Protein AF-A0A3M2CBM3-F1 (afdb_monomer)

pLDDT: mean 77.2, std 24.97, range [26.09, 98.56]

Structure (mmCIF, N/CA/C/O backbone):
data_AF-A0A3M2CBM3-F1
#
_entry.id   AF-A0A3M2CBM3-F1
#
loop_
_atom_site.group_PDB
_atom_site.id
_atom_site.type_symbol
_atom_site.label_atom_id
_atom_site.label_alt_id
_atom_site.label_comp_id
_atom_site.label_asym_id
_atom_site.label_entity_id
_atom_site.label_seq_id
_atom_site.pdbx_PDB_ins_code
_atom_site.Cartn_x
_atom_site.Cartn_y
_atom_site.Cartn_z
_atom_site.occupancy
_atom_site.B_iso_or_equiv
_atom_site.auth_seq_id
_atom_site.auth_comp_id
_atom_site.auth_asym_id
_atom_site.auth_atom_id
_atom_site.pdbx_PDB_model_num
ATOM 1 N N . MET A 1 1 ? 47.178 -67.274 9.208 1.00 46.62 1 MET A N 1
ATOM 2 C CA . MET A 1 1 ? 46.089 -67.123 10.199 1.00 46.62 1 MET A CA 1
ATOM 3 C C . MET A 1 1 ? 46.350 -65.871 11.024 1.00 46.62 1 MET A C 1
ATOM 5 O O . MET A 1 1 ? 47.119 -65.919 11.971 1.00 46.62 1 MET A O 1
ATOM 9 N N . THR A 1 2 ? 45.764 -64.740 10.646 1.00 41.94 2 THR A N 1
ATOM 10 C CA . THR A 1 2 ? 45.907 -63.462 11.361 1.00 41.94 2 THR A CA 1
ATOM 11 C C . THR A 1 2 ? 44.510 -62.896 11.589 1.00 41.94 2 THR A C 1
ATOM 13 O O . THR A 1 2 ? 43.823 -62.496 10.652 1.00 41.94 2 THR A O 1
ATOM 16 N N . ARG A 1 3 ? 44.047 -62.948 12.845 1.00 50.66 3 ARG A N 1
ATOM 17 C CA . ARG A 1 3 ? 42.754 -62.396 13.271 1.00 50.66 3 ARG A CA 1
ATOM 18 C C . ARG A 1 3 ? 42.865 -60.869 13.309 1.00 50.66 3 ARG A C 1
ATOM 20 O O . ARG A 1 3 ? 43.656 -60.339 14.082 1.00 50.66 3 ARG A O 1
ATOM 27 N N . ARG A 1 4 ? 42.084 -60.172 12.477 1.00 49.38 4 ARG A N 1
ATOM 28 C CA . ARG A 1 4 ? 41.885 -58.717 12.565 1.00 49.38 4 ARG A CA 1
ATOM 29 C C . ARG A 1 4 ? 40.870 -58.417 13.666 1.00 49.38 4 ARG A C 1
ATOM 31 O O . ARG A 1 4 ? 39.726 -58.853 13.583 1.00 49.38 4 ARG A O 1
ATOM 38 N N . THR A 1 5 ? 41.295 -57.677 14.680 1.00 52.25 5 THR A N 1
ATOM 39 C CA . THR A 1 5 ? 40.425 -57.040 15.671 1.00 52.25 5 THR A CA 1
ATOM 40 C C . THR A 1 5 ? 39.776 -55.783 15.069 1.00 52.25 5 THR A C 1
ATOM 42 O O . THR A 1 5 ? 40.448 -55.043 14.346 1.00 52.25 5 THR A O 1
ATOM 45 N N . PRO A 1 6 ? 38.477 -55.523 15.315 1.00 48.66 6 PRO A N 1
ATOM 46 C CA . PRO A 1 6 ? 37.811 -54.317 14.831 1.00 48.66 6 PRO A CA 1
ATOM 47 C C . PRO A 1 6 ? 38.199 -53.082 15.661 1.00 48.66 6 PRO A C 1
ATOM 49 O O . PRO A 1 6 ? 38.276 -53.127 16.887 1.00 48.66 6 PRO A O 1
ATOM 52 N N . SER A 1 7 ? 38.443 -51.969 14.965 1.00 52.09 7 SER A N 1
ATOM 53 C CA . SER A 1 7 ? 38.855 -50.681 15.534 1.00 52.09 7 SER A CA 1
ATOM 54 C C . SER A 1 7 ? 37.734 -49.992 16.338 1.00 52.09 7 SER A C 1
ATOM 56 O O . SER A 1 7 ? 36.608 -49.896 15.848 1.00 52.09 7 SER A O 1
ATOM 58 N N . PRO A 1 8 ? 38.037 -49.377 17.499 1.00 49.59 8 PRO A N 1
ATOM 59 C CA . PRO A 1 8 ? 37.052 -48.756 18.399 1.00 49.59 8 PRO A CA 1
ATOM 60 C C . PRO A 1 8 ? 36.470 -47.409 17.914 1.00 49.59 8 PRO A C 1
ATOM 62 O O . PRO A 1 8 ? 35.727 -46.756 18.641 1.00 49.59 8 PRO A O 1
ATOM 65 N N . ARG A 1 9 ? 36.772 -46.964 16.686 1.00 46.62 9 ARG A N 1
ATOM 66 C CA . ARG A 1 9 ? 36.352 -45.642 16.169 1.00 46.62 9 ARG A CA 1
ATOM 67 C C . ARG A 1 9 ? 34.958 -45.599 15.533 1.00 46.62 9 ARG A C 1
ATOM 69 O O . ARG A 1 9 ? 34.479 -44.514 15.231 1.00 46.62 9 ARG A O 1
ATOM 76 N N . LEU A 1 10 ? 34.284 -46.739 15.377 1.00 46.97 10 LEU A N 1
ATOM 77 C CA . LEU A 1 10 ? 32.917 -46.803 14.833 1.00 46.97 10 LEU A CA 1
ATOM 78 C C . LEU A 1 10 ? 31.811 -46.758 15.902 1.00 46.97 10 LEU A C 1
ATOM 80 O O . LEU A 1 10 ? 30.651 -46.564 15.557 1.00 46.97 10 LEU A O 1
ATOM 84 N N . ALA A 1 11 ? 32.147 -46.865 17.191 1.00 45.28 11 ALA A N 1
ATOM 85 C CA . ALA A 1 11 ? 31.151 -46.841 18.267 1.00 45.28 11 ALA A CA 1
ATOM 86 C C . ALA A 1 11 ? 30.747 -45.420 18.717 1.00 45.28 11 ALA A C 1
ATOM 88 O O . ALA A 1 11 ? 29.691 -45.255 19.320 1.00 45.28 11 ALA A O 1
ATOM 89 N N . LEU A 1 12 ? 31.537 -44.381 18.404 1.00 41.53 12 LEU A N 1
ATOM 90 C CA . LEU A 1 12 ? 31.256 -43.007 18.855 1.00 41.53 12 LEU A CA 1
ATOM 91 C C . LEU A 1 12 ? 30.396 -42.187 17.869 1.00 41.53 12 LEU A C 1
ATOM 93 O O . LEU A 1 12 ? 29.762 -41.218 18.271 1.00 41.53 12 LEU A O 1
ATOM 97 N N . VAL A 1 13 ? 30.314 -42.584 16.592 1.00 45.31 13 VAL A N 1
ATOM 98 C CA . VAL A 1 13 ? 29.493 -41.884 15.577 1.00 45.31 13 VAL A CA 1
ATOM 99 C C . VAL A 1 13 ? 28.012 -42.286 15.662 1.00 45.31 13 VAL A C 1
ATOM 101 O O . VAL A 1 13 ? 27.135 -41.491 15.338 1.00 45.31 13 VAL A O 1
ATOM 104 N N . ALA A 1 14 ? 27.705 -43.473 16.194 1.00 43.50 14 ALA A N 1
ATOM 105 C CA . ALA A 1 14 ? 26.324 -43.921 16.386 1.00 43.50 14 ALA A CA 1
ATOM 106 C C . ALA A 1 14 ? 25.620 -43.261 17.592 1.00 43.50 14 ALA A C 1
ATOM 108 O O . ALA A 1 14 ? 24.394 -43.198 17.614 1.00 43.50 14 ALA A O 1
ATOM 109 N N . LEU A 1 15 ? 26.364 -42.721 18.570 1.00 40.31 15 LEU A N 1
ATOM 110 C CA . LEU A 1 15 ? 25.772 -42.090 19.761 1.00 40.31 15 LEU A CA 1
ATOM 111 C C . LEU A 1 15 ? 25.417 -40.603 19.549 1.00 40.31 15 LEU A C 1
ATOM 113 O O . LEU A 1 15 ? 24.503 -40.095 20.189 1.00 40.31 15 LEU A O 1
ATOM 117 N N . VAL A 1 16 ? 26.069 -39.913 18.605 1.00 46.38 16 VAL A N 1
ATOM 118 C CA . VAL A 1 16 ? 25.726 -38.520 18.239 1.00 46.38 16 VAL A CA 1
ATOM 119 C C . VAL A 1 16 ? 24.536 -38.465 17.265 1.00 46.38 16 VAL A C 1
ATOM 121 O O . VAL A 1 16 ? 23.753 -37.521 17.305 1.00 46.38 16 VAL A O 1
ATOM 124 N N . ALA A 1 17 ? 24.311 -39.514 16.465 1.00 44.94 17 ALA A N 1
ATOM 125 C CA . ALA A 1 17 ? 23.133 -39.623 15.596 1.00 44.94 17 ALA A CA 1
ATOM 126 C C . ALA A 1 17 ? 21.825 -39.943 16.357 1.00 44.94 17 ALA A C 1
ATOM 128 O O . ALA A 1 17 ? 20.740 -39.658 15.858 1.00 44.94 17 ALA A O 1
ATOM 129 N N . ALA A 1 18 ? 21.907 -40.486 17.577 1.00 43.12 18 ALA A N 1
ATOM 130 C CA . ALA A 1 18 ? 20.734 -40.806 18.396 1.00 43.12 18 ALA A CA 1
ATOM 131 C C . ALA A 1 18 ? 20.205 -39.614 19.224 1.00 43.12 18 ALA A C 1
ATOM 133 O O . ALA A 1 18 ? 19.055 -39.632 19.652 1.00 43.12 18 ALA A O 1
ATOM 134 N N . LEU A 1 19 ? 21.005 -38.556 19.411 1.00 45.91 19 LEU A N 1
ATOM 135 C CA . LEU A 1 19 ? 20.597 -37.331 20.120 1.00 45.91 19 LEU A CA 1
ATOM 136 C C . LEU A 1 19 ? 20.094 -36.215 19.187 1.00 45.91 19 LEU A C 1
ATOM 138 O O . LEU A 1 19 ? 19.503 -35.253 19.664 1.00 45.91 19 LEU A O 1
ATOM 142 N N . ALA A 1 20 ? 20.255 -36.358 17.868 1.00 47.62 20 ALA A N 1
ATOM 143 C CA . ALA A 1 20 ? 19.730 -35.410 16.879 1.00 47.62 20 ALA A CA 1
ATOM 144 C C . ALA A 1 20 ? 18.265 -35.676 16.468 1.00 47.62 20 ALA A C 1
ATOM 146 O O . ALA A 1 20 ? 17.654 -34.832 15.823 1.00 47.62 20 ALA A O 1
ATOM 147 N N . ASN A 1 21 ? 17.683 -36.819 16.859 1.00 46.25 21 ASN A N 1
ATOM 148 C CA . ASN A 1 21 ? 16.309 -37.211 16.504 1.00 46.25 21 ASN A CA 1
ATOM 149 C C . ASN A 1 21 ? 15.302 -37.130 17.668 1.00 46.25 21 ASN A C 1
ATOM 151 O O . ASN A 1 21 ? 14.163 -37.565 17.525 1.00 46.25 21 ASN A O 1
ATOM 155 N N . LEU A 1 22 ? 15.692 -36.539 18.803 1.00 47.16 22 LEU A N 1
ATOM 156 C CA . LEU A 1 22 ? 14.780 -36.161 19.892 1.00 47.16 22 LEU A CA 1
ATOM 157 C C . LEU A 1 22 ? 14.502 -34.649 19.924 1.00 47.16 22 LEU A C 1
ATOM 159 O O . LEU A 1 22 ? 14.191 -34.086 20.973 1.00 47.16 22 LEU A O 1
ATOM 163 N N . SER A 1 23 ? 14.509 -33.983 18.766 1.00 53.41 23 SER A N 1
ATOM 164 C CA . SER A 1 23 ? 13.639 -32.818 18.585 1.00 53.41 23 SER A CA 1
ATOM 165 C C . SER A 1 23 ? 12.2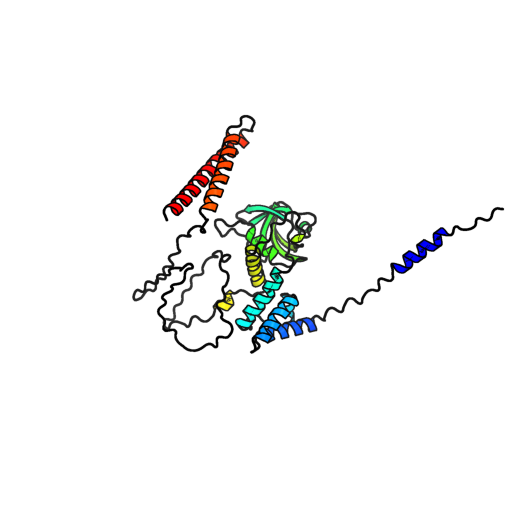03 -33.328 18.553 1.00 53.41 23 SER A C 1
ATOM 167 O O . SER A 1 23 ? 11.601 -33.509 17.496 1.00 53.41 23 SER A O 1
ATOM 169 N N . ALA A 1 24 ? 11.691 -33.628 19.749 1.00 51.38 24 ALA A N 1
ATOM 170 C CA . ALA A 1 24 ? 10.283 -33.805 20.009 1.00 51.38 24 ALA A CA 1
ATOM 171 C C . ALA A 1 24 ? 9.551 -32.709 19.239 1.00 51.38 24 ALA A C 1
ATOM 173 O O . ALA A 1 24 ? 9.826 -31.523 19.434 1.00 51.38 24 ALA A O 1
ATOM 174 N N . SER A 1 25 ? 8.673 -33.123 18.326 1.00 50.75 25 SER A N 1
ATOM 175 C CA . SER A 1 25 ? 7.642 -32.251 17.789 1.00 50.75 25 SER A CA 1
ATOM 176 C C . SER A 1 25 ? 6.938 -31.656 18.998 1.00 50.75 25 SER A C 1
ATOM 178 O O . SER A 1 25 ? 6.122 -32.325 19.633 1.00 50.75 25 SER A O 1
ATOM 180 N N . ALA A 1 26 ? 7.318 -30.432 19.375 1.00 52.09 26 ALA A N 1
ATOM 181 C CA . ALA A 1 26 ? 6.505 -29.632 20.261 1.00 52.09 26 ALA A CA 1
ATOM 182 C C . ALA A 1 26 ? 5.111 -29.676 19.627 1.00 52.09 26 ALA A C 1
ATOM 184 O O . ALA A 1 26 ? 5.025 -29.433 18.416 1.00 52.09 26 ALA A O 1
ATOM 185 N N . PRO A 1 27 ? 4.065 -30.097 20.363 1.00 56.72 27 PRO A N 1
ATOM 186 C CA . PRO A 1 27 ? 2.723 -30.149 19.806 1.00 56.72 27 PRO A CA 1
ATOM 187 C C . PRO A 1 27 ? 2.495 -28.776 19.202 1.00 56.72 27 PRO A C 1
ATOM 189 O O . PRO A 1 27 ? 2.627 -27.790 19.926 1.00 56.72 27 PRO A O 1
ATOM 192 N N . ALA A 1 28 ? 2.320 -28.721 17.875 1.00 58.66 28 ALA A N 1
ATOM 193 C CA . ALA A 1 28 ? 2.120 -27.481 17.145 1.00 58.66 28 ALA A CA 1
ATOM 194 C C . ALA A 1 28 ? 1.079 -26.706 17.940 1.00 58.66 28 ALA A C 1
ATOM 196 O O . ALA A 1 28 ? -0.052 -27.183 18.053 1.00 58.66 28 ALA A O 1
ATOM 197 N N . GLY A 1 29 ? 1.528 -25.651 18.636 1.00 56.72 29 GLY A N 1
ATOM 198 C CA . GLY A 1 29 ? 0.751 -25.027 19.700 1.00 56.72 29 GLY A CA 1
ATOM 199 C C . GLY A 1 29 ? -0.610 -24.739 19.115 1.00 56.72 29 GLY A C 1
ATOM 200 O O . GLY A 1 29 ? -0.657 -24.053 18.095 1.00 56.72 29 GLY A O 1
ATOM 201 N N . ALA A 1 30 ? -1.646 -25.390 19.656 1.00 67.69 30 ALA A N 1
ATOM 202 C CA . ALA A 1 30 ? -2.964 -25.421 19.047 1.00 67.69 30 ALA A CA 1
ATOM 203 C C . ALA A 1 30 ? -3.335 -23.981 18.714 1.00 67.69 30 ALA A C 1
ATOM 205 O O . ALA A 1 30 ? -3.546 -23.175 19.625 1.00 67.69 30 ALA A O 1
ATOM 206 N N . GLN A 1 31 ? -3.292 -23.633 17.422 1.00 68.25 31 GLN A N 1
ATOM 207 C CA . GLN A 1 31 ? -3.704 -22.306 17.011 1.00 68.25 31 GLN A CA 1
ATOM 208 C C . GLN A 1 31 ? -5.126 -22.158 17.540 1.00 68.25 31 GLN A C 1
ATOM 210 O O . GLN A 1 31 ? -5.907 -23.105 17.387 1.00 68.25 31 GLN A O 1
ATOM 215 N N . PRO A 1 32 ? -5.434 -21.054 18.245 1.00 77.00 32 PRO A N 1
ATOM 216 C CA . PRO A 1 32 ? -6.771 -20.856 18.770 1.00 77.00 32 PRO A CA 1
ATOM 217 C C . PRO A 1 32 ? -7.747 -21.104 17.627 1.00 77.00 32 PRO A C 1
ATOM 219 O O . PRO A 1 32 ? -7.565 -20.552 16.539 1.00 77.00 32 PRO A O 1
ATOM 222 N N . ASP A 1 33 ? -8.711 -21.993 17.867 1.00 90.62 33 ASP A N 1
ATOM 223 C CA . ASP A 1 33 ? -9.711 -22.363 16.872 1.00 90.62 33 ASP A CA 1
ATOM 224 C C . ASP A 1 33 ? -10.282 -21.085 16.242 1.00 90.62 33 ASP A C 1
ATOM 226 O O . ASP A 1 33 ? -10.520 -20.090 16.939 1.00 90.62 33 ASP A O 1
ATOM 230 N N . ALA A 1 34 ? -10.467 -21.086 14.923 1.00 91.62 34 ALA A N 1
ATOM 231 C CA . ALA A 1 34 ? -10.903 -19.913 14.173 1.00 91.62 34 ALA A CA 1
ATOM 232 C C . ALA A 1 34 ? -12.198 -19.324 14.760 1.00 91.62 34 ALA A C 1
ATOM 234 O O . ALA A 1 34 ? -12.347 -18.103 14.824 1.00 91.62 34 ALA A O 1
ATOM 235 N N . ALA A 1 35 ? -13.087 -20.177 15.282 1.00 93.31 35 ALA A N 1
ATOM 236 C CA . ALA A 1 35 ? -14.295 -19.759 15.988 1.00 93.31 35 ALA A CA 1
ATOM 237 C C . ALA A 1 35 ? -13.999 -19.016 17.305 1.00 93.31 35 ALA A C 1
ATOM 239 O O . ALA A 1 35 ? -14.634 -18.000 17.598 1.00 93.31 35 ALA A O 1
ATOM 240 N N . SER A 1 36 ? -13.007 -19.464 18.082 1.00 94.81 36 SER A N 1
ATOM 241 C CA . SER A 1 36 ? -12.579 -18.775 19.305 1.00 94.81 36 SER A CA 1
ATOM 242 C C . SER A 1 36 ? -11.958 -17.418 18.981 1.00 94.81 36 SER A C 1
ATOM 244 O O . SER A 1 36 ? -12.248 -16.438 19.666 1.00 94.81 36 SER A O 1
ATOM 246 N N . ARG A 1 37 ? -11.133 -17.341 17.929 1.00 95.44 37 ARG A N 1
ATOM 247 C CA . ARG A 1 37 ? -10.533 -16.078 17.477 1.00 95.44 37 ARG A CA 1
ATOM 248 C C . ARG A 1 37 ? -11.597 -15.095 16.987 1.00 95.44 37 ARG A C 1
ATOM 250 O O . ARG A 1 37 ? -11.586 -13.945 17.411 1.00 95.44 37 ARG A O 1
ATOM 257 N N . ALA A 1 38 ? -12.541 -15.543 16.161 1.00 96.38 38 ALA A N 1
ATOM 258 C CA . ALA A 1 38 ? -13.656 -14.720 15.692 1.00 96.38 38 ALA A CA 1
ATOM 259 C C . ALA A 1 38 ? -14.514 -14.190 16.856 1.00 96.38 38 ALA A C 1
ATOM 261 O O . ALA A 1 38 ? -14.843 -13.003 16.896 1.00 96.38 38 ALA A O 1
ATOM 262 N N . SER A 1 39 ? -14.819 -15.046 17.839 1.00 97.19 39 SER A N 1
ATOM 263 C CA . SER A 1 39 ? -15.571 -14.658 19.044 1.00 97.19 39 SER A CA 1
ATOM 264 C C . SER A 1 39 ? -14.842 -13.584 19.854 1.00 97.19 39 SER A C 1
ATOM 266 O O . SER A 1 39 ? -15.452 -12.619 20.314 1.00 97.19 39 SER A O 1
ATOM 268 N N . GLU A 1 40 ? -13.525 -13.723 19.992 1.00 97.62 40 GLU A N 1
ATOM 269 C CA . GLU A 1 40 ? -12.688 -12.763 20.703 1.00 97.62 40 GLU A CA 1
ATOM 270 C C . GLU A 1 40 ? -12.595 -11.417 19.966 1.00 97.62 40 GLU A C 1
ATOM 272 O O . GLU A 1 40 ? -12.768 -10.364 20.581 1.00 97.62 40 GLU A O 1
ATOM 277 N N . VAL A 1 41 ? -12.405 -11.433 18.641 1.00 97.56 41 VAL A N 1
ATOM 278 C CA . VAL A 1 41 ? -12.422 -10.217 17.810 1.00 97.56 41 VAL A CA 1
ATOM 279 C C . VAL A 1 41 ? -13.757 -9.494 17.952 1.00 97.56 41 VAL A C 1
ATOM 281 O O . VAL A 1 41 ? -13.774 -8.281 18.175 1.00 97.56 41 VAL A O 1
ATOM 284 N N . ARG A 1 42 ? -14.880 -10.224 17.893 1.00 97.88 42 ARG A N 1
ATOM 285 C CA . ARG A 1 42 ? -16.210 -9.636 18.077 1.00 97.88 42 ARG A CA 1
ATOM 286 C C . ARG A 1 42 ? -16.339 -8.964 19.443 1.00 97.88 42 ARG A C 1
ATOM 288 O O . ARG A 1 42 ? -16.720 -7.797 19.512 1.00 97.88 42 ARG A O 1
ATOM 295 N N . ARG A 1 43 ? -15.947 -9.666 20.509 1.00 98.12 43 ARG A N 1
ATOM 296 C CA . ARG A 1 43 ? -15.962 -9.146 21.883 1.00 98.12 43 ARG A CA 1
ATOM 297 C C . ARG A 1 43 ? -15.153 -7.853 22.013 1.00 98.12 43 ARG A C 1
ATOM 299 O O . ARG A 1 43 ? -15.621 -6.907 22.644 1.00 98.12 43 ARG A O 1
ATOM 306 N N . LEU A 1 44 ? -13.954 -7.797 21.432 1.00 98.38 44 LEU A N 1
ATOM 307 C CA . LEU A 1 44 ? -13.101 -6.607 21.474 1.00 98.38 44 LEU A CA 1
ATOM 308 C C . LEU A 1 44 ? -13.704 -5.432 20.691 1.00 98.38 44 LEU A C 1
ATOM 310 O O . LEU A 1 44 ? -13.681 -4.305 21.183 1.00 98.38 44 LEU A O 1
ATOM 314 N N . VAL A 1 45 ? -14.292 -5.679 19.516 1.00 97.50 45 VAL A N 1
ATOM 315 C CA . VAL A 1 45 ? -14.985 -4.642 18.731 1.00 97.50 45 VAL A CA 1
ATOM 316 C C . VAL A 1 45 ? -16.203 -4.088 19.479 1.00 97.50 45 VAL A C 1
ATOM 318 O O . VAL A 1 45 ? -16.402 -2.871 19.512 1.00 97.50 45 VAL A O 1
ATOM 321 N N . ASP A 1 46 ? -16.980 -4.943 20.143 1.00 97.75 46 ASP A N 1
ATOM 322 C CA . ASP A 1 46 ? -18.099 -4.501 20.982 1.00 97.75 46 ASP A CA 1
ATOM 323 C C . ASP A 1 46 ? -17.589 -3.648 22.167 1.00 97.75 46 ASP A C 1
ATOM 325 O O . ASP A 1 46 ? -18.147 -2.590 22.467 1.00 97.75 46 ASP A O 1
ATOM 329 N N . GLN A 1 47 ? -16.455 -4.021 22.778 1.00 98.25 47 GLN A N 1
ATOM 330 C CA . GLN A 1 47 ? -15.813 -3.254 23.858 1.00 98.25 47 GLN A CA 1
ATOM 331 C C . GLN A 1 47 ? -15.260 -1.889 23.432 1.00 98.25 47 GLN A C 1
ATOM 333 O O . GLN A 1 47 ? -15.111 -1.011 24.286 1.00 98.25 47 GLN A O 1
ATOM 338 N N . LEU A 1 48 ? -15.027 -1.648 22.137 1.00 97.75 48 LEU A N 1
ATOM 339 C CA . LEU A 1 48 ? -14.717 -0.302 21.643 1.00 97.75 48 LEU A CA 1
ATOM 340 C C . LEU A 1 48 ? -15.869 0.689 21.881 1.00 97.75 48 LEU A C 1
ATOM 342 O O . LEU A 1 48 ? -15.640 1.893 21.826 1.00 97.75 48 LEU A O 1
ATOM 346 N N . GLY A 1 49 ? -17.092 0.206 22.127 1.00 96.12 49 GLY A N 1
ATOM 347 C CA . GLY A 1 49 ? -18.270 1.011 22.463 1.00 96.12 49 GLY A CA 1
ATOM 348 C C . GLY A 1 49 ? -18.594 1.058 23.959 1.00 96.12 49 GLY A C 1
ATOM 349 O O . GLY A 1 49 ? -19.652 1.561 24.320 1.00 96.12 49 GLY A O 1
ATOM 350 N N . ALA A 1 50 ? -17.731 0.523 24.831 1.00 97.69 50 ALA A N 1
ATOM 351 C CA . ALA A 1 50 ? -17.971 0.495 26.274 1.00 97.69 50 ALA A CA 1
ATOM 352 C C . ALA A 1 50 ? -18.045 1.907 26.880 1.00 97.69 50 ALA A C 1
ATOM 354 O O . ALA A 1 50 ? -17.347 2.813 26.429 1.00 97.69 50 ALA A O 1
ATOM 355 N N . ASP A 1 51 ? -18.809 2.088 27.961 1.00 96.81 51 ASP A N 1
ATOM 356 C CA . ASP A 1 51 ? -19.002 3.403 28.598 1.00 96.81 51 ASP A CA 1
ATOM 357 C C . ASP A 1 51 ? -17.708 3.992 29.182 1.00 96.81 51 ASP A C 1
ATOM 359 O O . ASP A 1 51 ? -17.483 5.207 29.152 1.00 96.81 51 ASP A O 1
ATOM 363 N N . THR A 1 52 ? -16.810 3.140 29.685 1.00 97.50 52 THR A N 1
ATOM 364 C CA . THR A 1 52 ? -15.569 3.587 30.323 1.00 97.50 52 THR A CA 1
ATOM 365 C C . THR A 1 52 ? -14.441 3.748 29.305 1.00 97.50 52 THR A C 1
ATOM 367 O O . THR A 1 52 ? -14.188 2.884 28.465 1.00 97.50 52 THR A O 1
ATOM 370 N N . PHE A 1 53 ? -13.708 4.858 29.409 1.00 95.50 53 PHE A N 1
ATOM 371 C CA . PHE A 1 53 ? -12.556 5.132 28.545 1.00 95.50 53 PHE A CA 1
ATOM 372 C C . PHE A 1 53 ? -11.490 4.028 28.635 1.00 95.50 53 PHE A C 1
ATOM 374 O O . PHE A 1 53 ? -10.980 3.575 27.615 1.00 95.50 53 PHE A O 1
ATOM 381 N N . SER A 1 54 ? -11.206 3.537 29.848 1.00 97.00 54 SER A N 1
ATOM 382 C CA . SER A 1 54 ? -10.196 2.496 30.071 1.00 97.00 54 SER A CA 1
ATOM 383 C C . SER A 1 54 ? -10.515 1.185 29.345 1.00 97.00 54 SER A C 1
ATOM 385 O O . SER A 1 54 ? -9.596 0.583 28.793 1.00 97.00 54 SER A O 1
ATOM 387 N N . SER A 1 55 ? -11.785 0.762 29.288 1.00 97.81 55 SER A N 1
ATOM 388 C CA . SER A 1 55 ? -12.177 -0.438 28.536 1.00 97.81 55 SER A CA 1
ATOM 389 C C . SER A 1 55 ? -11.996 -0.253 27.029 1.00 97.81 55 SER A C 1
ATOM 391 O O . SER A 1 55 ? -11.495 -1.160 26.368 1.00 97.81 55 SER A O 1
ATOM 393 N N . ARG A 1 56 ? -12.326 0.929 26.490 1.00 97.75 56 ARG A N 1
ATOM 394 C CA . ARG A 1 56 ? -12.144 1.229 25.060 1.00 97.75 56 ARG A CA 1
ATOM 395 C C . ARG A 1 56 ? -10.669 1.261 24.660 1.00 97.75 56 ARG A C 1
ATOM 397 O O . ARG A 1 56 ? -10.306 0.706 23.624 1.00 97.75 56 ARG A O 1
ATOM 404 N N . GLU A 1 57 ? -9.812 1.864 25.485 1.00 97.62 57 GLU A N 1
ATOM 405 C CA . GLU A 1 57 ? -8.355 1.874 25.278 1.00 97.62 57 GLU A CA 1
ATOM 406 C C . GLU A 1 57 ? -7.758 0.464 25.334 1.00 97.62 57 GLU A C 1
ATOM 408 O O . GLU A 1 57 ? -6.986 0.084 24.453 1.00 97.62 57 GLU A O 1
ATOM 413 N N . ALA A 1 58 ? -8.146 -0.334 26.334 1.00 97.75 58 ALA A N 1
ATOM 414 C CA . ALA A 1 58 ? -7.683 -1.712 26.466 1.00 97.75 58 ALA A CA 1
ATOM 415 C C . ALA A 1 58 ? -8.086 -2.560 25.251 1.00 97.75 58 ALA A C 1
ATOM 417 O O . ALA A 1 58 ? -7.257 -3.289 24.712 1.00 97.75 58 ALA A O 1
ATOM 418 N N . ALA A 1 59 ? -9.327 -2.416 24.777 1.00 98.00 59 ALA A N 1
ATOM 419 C CA . ALA A 1 59 ? -9.807 -3.116 23.592 1.00 98.00 59 ALA A CA 1
ATOM 420 C C . ALA A 1 59 ? -9.086 -2.664 22.310 1.00 98.00 59 ALA A C 1
ATOM 422 O O . ALA A 1 59 ? -8.722 -3.500 21.488 1.00 98.00 59 ALA A O 1
ATOM 423 N N . THR A 1 60 ? -8.814 -1.360 22.168 1.00 97.62 60 THR A N 1
ATOM 424 C CA . THR A 1 60 ? -8.051 -0.806 21.032 1.00 97.62 60 THR A CA 1
ATOM 425 C C . THR A 1 60 ? -6.650 -1.426 20.968 1.00 97.62 60 THR A C 1
ATOM 427 O O . THR A 1 60 ? -6.240 -1.923 19.922 1.00 97.62 60 THR A O 1
ATOM 430 N N . ARG A 1 61 ? -5.944 -1.474 22.105 1.00 97.12 61 ARG A N 1
ATOM 431 C CA . ARG A 1 61 ? -4.608 -2.077 22.203 1.00 97.12 61 ARG A CA 1
ATOM 432 C C . ARG A 1 61 ? -4.624 -3.585 21.962 1.00 97.12 61 ARG A C 1
ATOM 434 O O . ARG A 1 61 ? -3.809 -4.087 21.198 1.00 97.12 61 ARG A O 1
ATOM 441 N N . ALA A 1 62 ? -5.576 -4.297 22.564 1.00 97.31 62 ALA A N 1
ATOM 442 C CA . ALA A 1 62 ? -5.712 -5.740 22.382 1.00 97.31 62 ALA A CA 1
ATOM 443 C C . ALA A 1 62 ? -5.980 -6.104 20.913 1.00 97.31 62 ALA A C 1
ATOM 445 O O . ALA A 1 62 ? -5.396 -7.057 20.399 1.00 97.31 62 ALA A O 1
ATOM 446 N N . LEU A 1 63 ? -6.805 -5.316 20.209 1.00 97.00 63 LEU A N 1
ATOM 447 C CA . LEU A 1 63 ? -6.980 -5.464 18.766 1.00 97.00 63 LEU A CA 1
ATOM 448 C C . LEU A 1 63 ? -5.649 -5.257 18.044 1.00 97.00 63 LEU A C 1
ATOM 450 O O . LEU A 1 63 ? -5.278 -6.121 17.256 1.00 97.00 63 LEU A O 1
ATOM 454 N N . ALA A 1 64 ? -4.914 -4.175 18.323 1.00 95.56 64 ALA A N 1
ATOM 455 C CA . ALA A 1 64 ? -3.615 -3.896 17.702 1.00 95.56 64 ALA A CA 1
ATOM 456 C C . ALA A 1 64 ? -2.614 -5.060 17.881 1.00 95.56 64 ALA A C 1
ATOM 458 O O . ALA A 1 64 ? -1.988 -5.498 16.917 1.00 95.56 64 ALA A O 1
ATOM 459 N N . GLU A 1 65 ? -2.535 -5.645 19.075 1.00 95.62 65 GLU A N 1
ATOM 460 C CA . GLU A 1 65 ? -1.648 -6.778 19.378 1.00 95.62 65 GLU A CA 1
ATOM 461 C C . GLU A 1 65 ? -2.076 -8.090 18.687 1.00 95.62 65 GLU A C 1
ATOM 463 O O . GLU A 1 65 ? -1.228 -8.882 18.270 1.00 95.62 65 GLU A O 1
ATOM 468 N N . MET A 1 66 ? -3.382 -8.317 18.503 1.00 95.62 66 MET A N 1
ATOM 469 C CA . MET A 1 66 ? -3.942 -9.558 17.940 1.00 95.62 66 MET A CA 1
ATOM 470 C C . MET A 1 66 ? -3.702 -9.742 16.430 1.00 95.62 66 MET A C 1
ATOM 472 O O . MET A 1 66 ? -3.901 -10.851 15.911 1.00 95.62 66 MET A O 1
ATOM 476 N N . ARG A 1 67 ? -3.270 -8.683 15.726 1.00 92.25 67 ARG A N 1
ATOM 477 C CA . ARG A 1 67 ? -3.085 -8.647 14.260 1.00 92.25 67 ARG A CA 1
ATOM 478 C C . ARG A 1 67 ? -4.346 -9.076 13.507 1.00 92.25 67 ARG A C 1
ATOM 480 O O . ARG A 1 67 ? -4.358 -10.090 12.815 1.00 92.25 67 ARG A O 1
ATOM 487 N N . VAL A 1 68 ? -5.426 -8.338 13.726 1.00 93.12 68 VAL A N 1
ATOM 488 C CA . VAL A 1 68 ? -6.745 -8.600 13.136 1.00 93.12 68 VAL A CA 1
ATOM 489 C C . VAL A 1 68 ? -6.758 -8.209 11.655 1.00 93.12 68 VAL A C 1
ATOM 491 O O . VAL A 1 68 ? -6.609 -7.040 11.310 1.00 93.12 68 VAL A O 1
ATOM 494 N N . GLY A 1 69 ? -6.968 -9.185 10.771 1.00 89.94 69 GLY A N 1
ATOM 495 C CA . GLY A 1 69 ? -7.114 -8.961 9.332 1.00 89.94 69 GLY A CA 1
ATOM 496 C C . GLY A 1 69 ? -8.570 -8.765 8.874 1.00 89.94 69 GLY A C 1
ATOM 497 O O . GLY A 1 69 ? -9.510 -8.973 9.644 1.00 89.94 69 GLY A O 1
ATOM 498 N N . PRO A 1 70 ? -8.798 -8.443 7.586 1.00 88.00 70 PRO A N 1
ATOM 499 C CA . PRO A 1 70 ? -10.147 -8.356 7.014 1.00 88.00 70 PRO A CA 1
ATOM 500 C C . PRO A 1 70 ? -10.948 -9.660 7.158 1.00 88.00 70 PRO A C 1
ATOM 502 O O . PRO A 1 70 ? -12.143 -9.631 7.447 1.00 88.00 70 PRO A O 1
ATOM 505 N N . ALA A 1 71 ? -10.280 -10.809 6.999 1.00 89.69 71 ALA A N 1
ATOM 506 C CA . ALA A 1 71 ? -10.894 -12.123 7.167 1.00 89.69 71 ALA A CA 1
ATOM 507 C C . ALA A 1 71 ? -11.359 -12.365 8.612 1.00 89.69 71 ALA A C 1
ATOM 509 O O . ALA A 1 71 ? -12.439 -12.914 8.811 1.00 89.69 71 ALA A O 1
ATOM 510 N N . ASP A 1 72 ? -10.597 -11.897 9.607 1.00 93.88 72 ASP A N 1
ATOM 511 C CA . ASP A 1 72 ? -10.968 -12.004 11.022 1.00 93.88 72 ASP A CA 1
ATOM 512 C C . ASP A 1 72 ? -12.220 -11.167 11.332 1.00 93.88 72 ASP A C 1
ATOM 514 O O . ASP A 1 72 ? -13.136 -11.651 11.993 1.00 93.88 72 ASP A O 1
ATOM 518 N N . LEU A 1 73 ? -12.294 -9.931 10.819 1.00 94.19 73 LEU A N 1
ATOM 519 C CA . LEU A 1 73 ? -13.469 -9.062 10.981 1.00 94.19 73 LEU A CA 1
ATOM 520 C C . LEU A 1 73 ? -14.716 -9.669 10.326 1.00 94.19 73 LEU A C 1
ATOM 522 O O . LEU A 1 73 ? -15.793 -9.669 10.924 1.00 94.19 73 LEU A O 1
ATOM 526 N N . SER A 1 74 ? -14.559 -10.223 9.120 1.00 91.31 74 SER A N 1
ATOM 527 C CA . SER A 1 74 ? -15.642 -10.914 8.418 1.00 91.31 74 SER A CA 1
ATOM 528 C C . SER A 1 74 ? -16.091 -12.171 9.166 1.00 91.31 74 SER A C 1
ATOM 530 O O . SER A 1 74 ? -17.291 -12.389 9.311 1.00 91.31 74 SER A O 1
ATOM 532 N N . ALA A 1 75 ? -15.156 -12.986 9.664 1.00 94.62 75 ALA A N 1
ATOM 533 C CA . ALA A 1 75 ? -15.460 -14.191 10.437 1.00 94.62 75 ALA A CA 1
ATOM 534 C C . ALA A 1 75 ? -16.143 -13.863 11.776 1.00 94.62 75 ALA A C 1
ATOM 536 O O . ALA A 1 75 ? -17.020 -14.597 12.221 1.00 94.62 75 ALA A O 1
ATOM 537 N N . ALA A 1 76 ? -15.791 -12.730 12.387 1.00 96.56 76 ALA A N 1
ATOM 538 C CA . ALA A 1 76 ? -16.430 -12.186 13.585 1.00 96.56 76 ALA A CA 1
ATOM 539 C C . ALA A 1 76 ? -17.810 -11.538 13.318 1.00 96.56 76 ALA A C 1
ATOM 541 O O . ALA A 1 76 ? -18.446 -11.017 14.244 1.00 96.56 76 ALA A O 1
ATOM 542 N N . GLY A 1 77 ? -18.274 -11.520 12.061 1.00 95.62 77 GLY A N 1
ATOM 543 C CA . GLY A 1 77 ? -19.540 -10.904 11.659 1.00 95.62 77 GLY A CA 1
ATOM 544 C C . GLY A 1 77 ? -19.593 -9.399 11.937 1.00 95.62 77 GLY A C 1
ATOM 545 O O . GLY A 1 77 ? -20.658 -8.867 12.256 1.00 95.62 77 GLY A O 1
ATOM 546 N N . VAL A 1 78 ? -18.443 -8.718 11.922 1.00 94.75 78 VAL A N 1
ATOM 547 C CA . VAL A 1 78 ? -18.353 -7.283 12.211 1.00 94.75 78 VAL A CA 1
ATOM 548 C C . VAL A 1 78 ? -18.773 -6.493 10.975 1.00 94.75 78 VAL A C 1
ATOM 550 O O . VAL A 1 78 ? -18.014 -6.339 10.020 1.00 94.75 78 VAL A O 1
ATOM 553 N N . GLU A 1 79 ? -19.981 -5.939 11.014 1.00 93.31 79 GLU A N 1
ATOM 554 C CA . GLU A 1 79 ? -20.458 -4.991 10.010 1.00 93.31 79 GLU A CA 1
ATOM 555 C C . GLU A 1 79 ? -19.973 -3.580 10.352 1.00 93.31 79 GLU A C 1
ATOM 557 O O . GLU A 1 79 ? -20.527 -2.888 11.200 1.00 93.31 79 GLU A O 1
ATOM 562 N N . ILE A 1 80 ? -18.925 -3.106 9.682 1.00 90.44 80 ILE A N 1
ATOM 563 C CA . ILE A 1 80 ? -18.323 -1.798 10.004 1.00 90.44 80 ILE A CA 1
ATOM 564 C C . ILE A 1 80 ? -19.346 -0.654 9.879 1.00 90.44 80 ILE A C 1
ATOM 566 O O . ILE A 1 80 ? -19.338 0.296 10.672 1.00 90.44 80 ILE A O 1
ATOM 570 N N . ALA A 1 81 ? -20.252 -0.746 8.905 1.00 88.50 81 ALA A N 1
ATOM 571 C CA . ALA A 1 81 ? -21.295 0.251 8.696 1.00 88.50 81 ALA A CA 1
ATOM 572 C C . ALA A 1 81 ? -22.204 0.430 9.927 1.00 88.50 81 ALA A C 1
ATOM 574 O O . ALA A 1 81 ? -22.687 1.541 10.146 1.00 88.50 81 ALA A O 1
ATOM 575 N N . SER A 1 82 ? -22.384 -0.613 10.749 1.00 92.06 82 SER A N 1
ATOM 576 C CA . SER A 1 82 ? -23.202 -0.567 11.965 1.00 92.06 82 SER A CA 1
ATOM 577 C C . SER A 1 82 ? -22.452 -0.044 13.196 1.00 92.06 82 SER A C 1
ATOM 579 O O . SER A 1 82 ? -23.081 0.224 14.218 1.00 92.06 82 SER A O 1
ATOM 581 N N . LEU A 1 83 ? -21.121 0.091 13.135 1.00 93.50 83 LEU A N 1
ATOM 582 C CA . LEU A 1 83 ? -20.324 0.616 14.245 1.00 93.50 83 LEU A CA 1
ATOM 583 C C .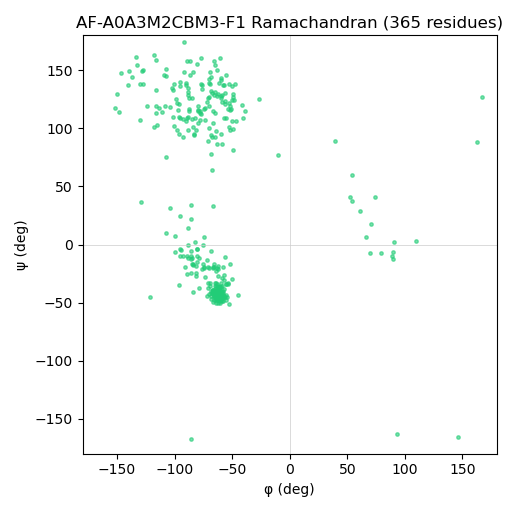 LEU A 1 83 ? -20.578 2.113 14.440 1.00 93.50 83 LEU A C 1
ATOM 585 O O . LEU A 1 83 ? -20.673 2.875 13.471 1.00 93.50 83 LEU A O 1
ATOM 589 N N . SER A 1 84 ? -20.602 2.551 15.701 1.00 94.12 84 SER A N 1
ATOM 590 C CA . SER A 1 84 ? -20.604 3.980 16.029 1.00 94.12 84 SER A CA 1
ATOM 591 C C . SER A 1 84 ? -19.347 4.684 15.497 1.00 94.12 84 SER A C 1
ATOM 593 O O . SER A 1 84 ? -18.318 4.057 15.233 1.00 94.12 84 SER A O 1
ATOM 595 N N . ALA A 1 85 ? -19.406 6.013 15.367 1.00 91.31 85 ALA A N 1
ATOM 596 C CA . ALA A 1 85 ? -18.272 6.803 14.884 1.00 91.31 85 ALA A CA 1
ATOM 597 C C . ALA A 1 85 ? -17.008 6.618 15.748 1.00 91.31 85 ALA A C 1
ATOM 599 O O . ALA A 1 85 ? -15.914 6.493 15.202 1.00 91.31 85 ALA A O 1
ATOM 600 N N . GLU A 1 86 ? -17.150 6.545 17.080 1.00 92.62 86 GLU A N 1
ATOM 601 C CA . GLU A 1 86 ? -16.016 6.297 17.982 1.00 92.62 86 GLU A CA 1
ATOM 602 C C . GLU A 1 86 ? -15.460 4.877 17.819 1.00 92.62 86 GLU A C 1
ATOM 604 O O . GLU A 1 86 ? -14.248 4.721 17.672 1.00 92.62 86 GLU A O 1
ATOM 609 N N . GLN A 1 87 ? -16.320 3.848 17.782 1.00 95.62 87 GLN A N 1
ATOM 610 C CA . GLN A 1 87 ? -15.877 2.466 17.554 1.00 95.62 87 GLN A CA 1
ATOM 611 C C . GLN A 1 87 ? -15.105 2.338 16.242 1.00 95.62 87 GLN A C 1
ATOM 613 O O . GLN A 1 87 ? -14.046 1.717 16.212 1.00 95.62 87 GLN A O 1
ATOM 618 N N . ARG A 1 88 ? -15.604 2.963 15.169 1.00 93.38 88 ARG A N 1
ATOM 619 C CA . ARG A 1 88 ? -14.949 2.958 13.859 1.00 93.38 88 ARG A CA 1
ATOM 620 C C . ARG A 1 88 ? -13.581 3.634 13.908 1.00 93.38 88 ARG A C 1
ATOM 622 O O . ARG A 1 88 ? -12.621 3.041 13.435 1.00 93.38 88 ARG A O 1
ATOM 629 N N . ALA A 1 89 ? -13.480 4.819 14.513 1.00 92.00 89 ALA A N 1
ATOM 630 C CA . ALA A 1 89 ? -12.211 5.539 14.639 1.00 92.00 89 ALA A CA 1
ATOM 631 C C . ALA A 1 89 ? -11.171 4.751 15.456 1.00 92.00 89 ALA A C 1
ATOM 633 O O . ALA A 1 89 ? -9.998 4.700 15.094 1.00 92.00 89 ALA A O 1
ATOM 634 N N . ARG A 1 90 ? -11.597 4.089 16.539 1.00 95.56 90 ARG A N 1
ATOM 635 C CA . ARG A 1 90 ? -10.716 3.250 17.366 1.00 95.56 90 ARG A CA 1
ATOM 636 C C . ARG A 1 90 ? -10.282 1.975 16.651 1.00 95.56 90 ARG A C 1
ATOM 638 O O . ARG A 1 90 ? -9.105 1.630 16.698 1.00 95.56 90 ARG A O 1
ATOM 645 N N . LEU A 1 91 ? -11.207 1.308 15.960 1.00 95.19 91 LEU A N 1
ATOM 646 C CA . LEU A 1 91 ? -10.892 0.146 15.132 1.00 95.19 91 LEU A CA 1
ATOM 647 C C . LEU A 1 91 ? -9.897 0.529 14.031 1.00 95.19 91 LEU A C 1
ATOM 649 O O . LEU A 1 91 ? -8.891 -0.147 13.860 1.00 95.19 91 LEU A O 1
ATOM 653 N N . GLU A 1 92 ? -10.131 1.641 13.334 1.00 93.81 92 GLU A N 1
ATOM 654 C CA . GLU A 1 92 ? -9.211 2.167 12.324 1.00 93.81 92 GLU A CA 1
ATOM 655 C C . GLU A 1 92 ? -7.823 2.449 12.911 1.00 93.81 92 GLU A C 1
ATOM 657 O O . GLU A 1 92 ? -6.827 2.035 12.323 1.00 93.81 92 GLU A O 1
ATOM 662 N N . SER A 1 93 ? -7.749 3.078 14.088 1.00 94.25 93 SER A N 1
ATOM 663 C CA . SER A 1 93 ? -6.481 3.340 14.780 1.00 94.25 93 SER A CA 1
ATOM 664 C C . SER A 1 93 ? -5.719 2.050 15.096 1.00 94.25 93 SER A C 1
ATOM 666 O O . SER A 1 93 ? -4.523 1.968 14.820 1.00 94.25 93 SER A O 1
ATOM 668 N N . ALA A 1 94 ? -6.401 1.032 15.633 1.00 96.06 94 ALA A N 1
ATOM 669 C CA . ALA A 1 94 ? -5.788 -0.258 15.951 1.00 96.06 94 ALA A CA 1
ATOM 670 C C . ALA A 1 94 ? -5.276 -0.979 14.693 1.00 96.06 94 ALA A C 1
ATOM 672 O O . ALA A 1 94 ? -4.170 -1.521 14.679 1.00 96.06 94 ALA A O 1
ATOM 673 N N . LEU A 1 95 ? -6.062 -0.966 13.612 1.00 95.31 95 LEU A N 1
ATOM 674 C CA . LEU A 1 95 ? -5.672 -1.592 12.348 1.00 95.31 95 LEU A CA 1
ATOM 675 C C . LEU A 1 95 ? -4.543 -0.820 11.645 1.00 95.31 95 LEU A C 1
ATOM 677 O O . LEU A 1 95 ? -3.691 -1.438 11.007 1.00 95.31 95 LEU A O 1
ATOM 681 N N . PHE A 1 96 ? -4.495 0.510 11.772 1.00 95.38 96 PHE A N 1
ATOM 682 C CA . PHE A 1 96 ? -3.391 1.312 11.247 1.00 95.38 96 PHE A CA 1
ATOM 683 C C . PHE A 1 96 ? -2.079 1.018 11.982 1.00 95.38 96 PHE A C 1
ATOM 685 O O . PHE A 1 96 ? -1.044 0.859 11.340 1.00 95.38 96 PHE A O 1
ATOM 692 N N . GLU A 1 97 ? -2.110 0.892 13.311 1.00 95.38 97 GLU A N 1
ATOM 693 C CA . GLU A 1 97 ? -0.932 0.528 14.107 1.00 95.38 97 GLU A CA 1
ATOM 694 C C . GLU A 1 97 ? -0.371 -0.843 13.694 1.00 95.38 97 GLU A C 1
ATOM 696 O O . GLU A 1 97 ? 0.837 -1.000 13.489 1.00 95.38 97 GLU A O 1
ATOM 701 N N . GLN A 1 98 ? -1.247 -1.825 13.464 1.00 95.06 98 GLN A N 1
ATOM 702 C CA . GLN A 1 98 ? -0.850 -3.112 12.886 1.00 95.06 98 GLN A CA 1
ATOM 703 C C . GLN A 1 98 ? -0.247 -2.953 11.490 1.00 95.06 98 GLN A C 1
ATOM 705 O O . GLN A 1 98 ? 0.814 -3.506 11.202 1.00 95.06 98 GLN A O 1
ATOM 710 N N . PHE A 1 99 ? -0.914 -2.198 10.615 1.00 95.44 99 PHE A N 1
ATOM 711 C CA . PHE A 1 99 ? -0.471 -1.963 9.245 1.00 95.44 99 PHE A CA 1
ATOM 712 C C . PHE A 1 99 ? 0.922 -1.318 9.196 1.00 95.44 99 PHE A C 1
ATOM 714 O O . PHE A 1 99 ? 1.754 -1.714 8.383 1.00 95.44 99 PHE A O 1
ATOM 721 N N . ALA A 1 100 ? 1.193 -0.357 10.079 1.00 95.06 100 ALA A N 1
ATOM 722 C CA . ALA A 1 100 ? 2.468 0.347 10.151 1.00 95.06 100 ALA A CA 1
ATOM 723 C C . ALA A 1 100 ? 3.602 -0.504 10.753 1.00 95.06 100 ALA A C 1
ATOM 725 O O . ALA A 1 100 ? 4.764 -0.292 10.417 1.00 95.06 100 ALA A O 1
ATOM 726 N N . SER A 1 101 ? 3.282 -1.467 11.625 1.00 94.25 101 SER A N 1
ATOM 727 C CA . SER A 1 101 ? 4.270 -2.294 12.339 1.00 94.25 101 SER A CA 1
ATOM 728 C C . SER A 1 101 ? 4.598 -3.632 11.665 1.00 94.25 101 SER A C 1
ATOM 730 O O . SER A 1 101 ? 5.476 -4.358 12.133 1.00 94.25 101 SER A O 1
ATOM 732 N N . THR A 1 102 ? 3.917 -3.988 10.574 1.00 94.25 102 THR A N 1
ATOM 733 C CA . THR A 1 102 ? 4.085 -5.280 9.889 1.00 94.25 102 THR A CA 1
ATOM 734 C C . THR A 1 102 ? 4.828 -5.139 8.555 1.00 94.25 102 THR A C 1
ATOM 736 O O . THR A 1 102 ? 4.748 -4.111 7.882 1.00 94.25 102 THR A O 1
ATOM 739 N N . SER A 1 103 ? 5.557 -6.180 8.125 1.00 95.38 103 SER A N 1
ATOM 740 C CA . SER A 1 103 ? 6.243 -6.181 6.818 1.00 95.38 103 SER A CA 1
ATOM 741 C C . SER A 1 103 ? 5.237 -5.946 5.690 1.00 95.38 103 SER A C 1
ATOM 743 O O . SER A 1 103 ? 4.143 -6.509 5.717 1.00 95.38 103 SER A O 1
ATOM 745 N N . ARG A 1 104 ? 5.578 -5.108 4.707 1.00 96.69 104 ARG A N 1
ATOM 746 C CA . ARG A 1 104 ? 4.697 -4.800 3.565 1.00 96.69 104 ARG A CA 1
ATOM 747 C C . ARG A 1 104 ? 4.920 -5.780 2.422 1.00 96.69 104 ARG A C 1
ATOM 749 O O . ARG A 1 104 ? 5.987 -6.386 2.328 1.00 96.69 104 ARG A O 1
ATOM 756 N N . ALA A 1 105 ? 3.934 -5.921 1.546 1.00 98.06 105 ALA A N 1
ATOM 757 C CA . ALA A 1 105 ? 4.099 -6.683 0.319 1.00 98.06 105 ALA A CA 1
ATOM 758 C C . ALA A 1 105 ? 5.049 -5.989 -0.679 1.00 98.06 105 ALA A C 1
ATOM 760 O O . ALA A 1 105 ? 5.138 -4.761 -0.747 1.00 98.06 105 ALA A O 1
ATOM 761 N N . GLY A 1 106 ? 5.760 -6.791 -1.471 1.00 97.69 106 GLY A N 1
ATOM 762 C CA . GLY A 1 106 ? 6.651 -6.351 -2.542 1.00 97.69 106 GLY A CA 1
ATOM 763 C C . GLY A 1 106 ? 6.359 -7.094 -3.844 1.00 97.69 106 GLY A C 1
ATOM 764 O O . GLY A 1 106 ? 6.145 -8.301 -3.841 1.00 97.69 106 GLY A O 1
ATOM 765 N N . LEU A 1 107 ? 6.364 -6.378 -4.972 1.00 98.06 107 LEU A N 1
ATOM 766 C CA . LEU A 1 107 ? 6.063 -6.970 -6.283 1.00 98.06 107 LEU A CA 1
ATOM 767 C C . LEU A 1 107 ? 7.307 -7.534 -6.992 1.00 98.06 107 LEU A C 1
ATOM 769 O O . LEU A 1 107 ? 7.178 -8.420 -7.822 1.00 98.06 107 LEU A O 1
ATOM 773 N N . GLY A 1 108 ? 8.510 -7.037 -6.687 1.00 97.25 108 GLY A N 1
ATOM 774 C CA . GLY A 1 108 ? 9.736 -7.517 -7.336 1.00 97.25 108 GLY A CA 1
ATOM 775 C C . GLY A 1 108 ? 9.912 -7.034 -8.775 1.00 97.25 108 GLY A C 1
ATOM 776 O O . GLY A 1 108 ? 10.320 -7.802 -9.639 1.00 97.25 108 GLY A O 1
ATOM 777 N N . VAL A 1 109 ? 9.590 -5.771 -9.064 1.00 97.19 109 VAL A N 1
ATOM 778 C CA . VAL A 1 109 ? 9.701 -5.192 -10.414 1.00 97.19 109 VAL A CA 1
ATOM 779 C C . VAL A 1 109 ? 10.394 -3.834 -10.381 1.00 97.19 109 VAL A C 1
ATOM 781 O O . VAL A 1 109 ? 10.353 -3.130 -9.372 1.00 97.19 109 VAL A O 1
ATOM 784 N N . GLN A 1 110 ? 11.012 -3.455 -11.496 1.00 95.44 110 GLN A N 1
ATOM 785 C CA . GLN A 1 110 ? 11.479 -2.095 -11.751 1.00 95.44 110 GLN A CA 1
ATOM 786 C C . GLN A 1 110 ? 10.579 -1.439 -12.796 1.00 95.44 110 GLN A C 1
ATOM 788 O O . GLN A 1 110 ? 10.080 -2.098 -13.712 1.00 95.44 110 GLN A O 1
ATOM 793 N N . PHE A 1 111 ? 10.365 -0.137 -12.643 1.00 93.62 111 PHE A N 1
ATOM 794 C CA . PHE A 1 111 ? 9.520 0.645 -13.536 1.00 93.62 111 PHE A CA 1
ATOM 795 C C . PHE A 1 111 ? 10.383 1.415 -14.532 1.00 93.62 111 PHE A C 1
ATOM 797 O O . PHE A 1 111 ? 11.384 2.012 -14.146 1.00 93.62 111 PHE A O 1
ATOM 804 N N . ASP A 1 112 ? 9.954 1.449 -15.791 1.00 86.69 112 ASP A N 1
ATOM 805 C CA . ASP A 1 112 ? 10.588 2.231 -16.867 1.00 86.69 112 ASP A CA 1
ATOM 806 C C . ASP A 1 112 ? 10.027 3.669 -16.954 1.00 86.69 112 ASP A C 1
ATOM 808 O O . ASP A 1 112 ? 10.138 4.358 -17.962 1.00 86.69 112 ASP A O 1
ATOM 812 N N . GLY A 1 113 ? 9.302 4.097 -15.915 1.00 76.50 113 GLY A N 1
ATOM 813 C CA . GLY A 1 113 ? 8.388 5.236 -15.959 1.00 76.50 113 GLY A CA 1
ATOM 814 C C . GLY A 1 113 ? 6.954 4.807 -16.276 1.00 76.50 113 GLY A C 1
ATOM 815 O O . GLY A 1 113 ? 6.576 3.640 -16.126 1.00 76.50 113 GLY A O 1
ATOM 816 N N . ALA A 1 114 ? 6.118 5.758 -16.684 1.00 73.06 114 ALA A N 1
ATOM 817 C CA . ALA A 1 114 ? 4.772 5.431 -17.130 1.00 73.06 114 ALA A CA 1
ATOM 818 C C . ALA A 1 114 ? 4.399 6.115 -18.425 1.00 73.06 114 ALA A C 1
ATOM 820 O O . ALA A 1 114 ? 4.963 7.120 -18.843 1.00 73.06 114 ALA A O 1
ATOM 821 N N . PHE A 1 115 ? 3.371 5.530 -19.006 1.00 78.75 115 PHE A N 1
ATOM 822 C CA . PHE A 1 115 ? 2.810 5.868 -20.285 1.00 78.75 115 PHE A CA 1
ATOM 823 C C . PHE A 1 115 ? 1.367 6.307 -20.059 1.00 78.75 115 PHE A C 1
ATOM 825 O O . PHE A 1 115 ? 0.759 5.976 -19.040 1.00 78.75 115 PHE A O 1
ATOM 832 N N . ALA A 1 116 ? 0.783 6.991 -21.042 1.00 79.56 116 ALA A N 1
ATOM 833 C CA . ALA A 1 116 ? -0.623 7.401 -20.989 1.00 79.56 116 ALA A CA 1
ATOM 834 C C . ALA A 1 116 ? -1.577 6.238 -20.633 1.00 79.56 116 ALA A C 1
ATOM 836 O O . ALA A 1 116 ? -2.606 6.440 -19.997 1.00 79.56 116 ALA A O 1
ATOM 837 N N . SER A 1 117 ? -1.206 5.010 -21.008 1.00 84.44 117 SER A N 1
ATOM 838 C CA . SER A 1 117 ? -1.977 3.786 -20.782 1.00 84.44 117 SER A CA 1
ATOM 839 C C . SER A 1 117 ? -1.717 3.065 -19.449 1.00 84.44 117 SER A C 1
ATOM 841 O O . SER A 1 117 ? -2.437 2.117 -19.159 1.00 84.44 117 SER A O 1
ATOM 843 N N . GLY A 1 118 ? -0.682 3.421 -18.676 1.00 91.81 118 GLY A N 1
ATOM 844 C CA . GLY A 1 118 ? -0.319 2.697 -17.449 1.00 91.81 118 GLY A CA 1
ATOM 845 C C . GLY A 1 118 ? 1.184 2.642 -17.153 1.00 91.81 118 GLY A C 1
ATOM 846 O O . GLY A 1 118 ? 1.979 3.367 -17.752 1.00 91.81 118 GLY A O 1
ATOM 847 N N . VAL A 1 119 ? 1.585 1.759 -16.237 1.00 94.06 119 VAL A N 1
ATOM 848 C CA . VAL A 1 119 ? 2.969 1.646 -15.736 1.00 94.06 119 VAL A CA 1
ATOM 849 C C . VAL A 1 119 ? 3.706 0.518 -16.457 1.00 94.06 119 VAL A C 1
ATOM 851 O O . VAL A 1 119 ? 3.258 -0.623 -16.406 1.00 94.06 119 VAL A O 1
ATOM 854 N N . ARG A 1 120 ? 4.833 0.805 -17.120 1.00 95.12 120 ARG A N 1
ATOM 855 C CA . ARG A 1 120 ? 5.625 -0.228 -17.813 1.00 95.12 120 ARG A CA 1
ATOM 856 C C . ARG A 1 120 ? 6.675 -0.823 -16.888 1.00 95.12 120 ARG A C 1
ATOM 858 O O . ARG A 1 120 ? 7.374 -0.094 -16.184 1.00 95.12 120 ARG A O 1
ATOM 865 N N . LEU A 1 121 ? 6.811 -2.140 -16.943 1.00 96.06 121 LEU A N 1
ATOM 866 C CA . LEU A 1 121 ? 7.834 -2.876 -16.216 1.00 96.06 121 LEU A CA 1
ATOM 867 C C . LEU A 1 121 ? 9.109 -2.934 -17.063 1.00 96.06 121 LEU A C 1
ATOM 869 O O . LEU A 1 121 ? 9.099 -3.517 -18.146 1.00 96.06 121 LEU A O 1
ATOM 873 N N . SER A 1 122 ? 10.205 -2.344 -16.588 1.00 96.50 122 SER A N 1
ATOM 874 C CA . SER A 1 122 ? 11.518 -2.471 -17.240 1.00 96.50 122 SER A CA 1
ATOM 875 C C . SER A 1 122 ? 12.172 -3.808 -16.909 1.00 96.50 122 SER A C 1
ATOM 877 O O . SER A 1 122 ? 12.812 -4.423 -17.759 1.00 96.50 122 SER A O 1
ATOM 879 N N . ARG A 1 123 ? 11.995 -4.281 -15.673 1.00 97.25 123 ARG A N 1
ATOM 880 C CA . ARG A 1 123 ? 12.603 -5.515 -15.170 1.00 97.25 123 ARG A CA 1
ATOM 881 C C . ARG A 1 123 ? 11.680 -6.209 -14.179 1.00 97.25 123 ARG A C 1
ATOM 883 O O . ARG A 1 123 ? 10.990 -5.550 -13.405 1.00 97.25 123 ARG A O 1
ATOM 890 N N . VAL A 1 124 ? 11.737 -7.536 -14.164 1.00 98.19 124 VAL A N 1
ATOM 891 C CA . VAL A 1 124 ? 11.138 -8.391 -13.134 1.00 98.19 124 VAL A CA 1
ATOM 892 C C . VAL A 1 124 ? 12.277 -9.135 -12.432 1.00 98.19 124 VAL A C 1
ATOM 894 O O . VAL A 1 124 ? 13.203 -9.601 -13.096 1.00 98.19 124 VAL A O 1
ATOM 897 N N . ILE A 1 125 ? 12.269 -9.159 -11.101 1.00 97.75 125 ILE A N 1
ATOM 898 C CA . ILE A 1 125 ? 13.297 -9.789 -10.264 1.00 97.75 125 ILE A CA 1
ATOM 899 C C . ILE A 1 125 ? 13.013 -11.301 -10.229 1.00 97.75 125 ILE A C 1
ATOM 901 O O . ILE A 1 125 ? 11.952 -11.671 -9.728 1.00 97.75 125 ILE A O 1
ATOM 905 N N . PRO A 1 126 ? 13.901 -12.167 -10.760 1.00 97.81 126 PRO A N 1
ATOM 906 C CA . PRO A 1 126 ? 13.631 -13.603 -10.911 1.00 97.81 126 PRO A CA 1
ATOM 907 C C . PRO A 1 126 ? 13.279 -14.337 -9.613 1.00 97.81 126 PRO A C 1
ATOM 909 O O . PRO A 1 126 ? 12.523 -15.301 -9.638 1.00 97.81 126 PRO A O 1
ATOM 912 N N . GLU A 1 127 ? 13.817 -13.8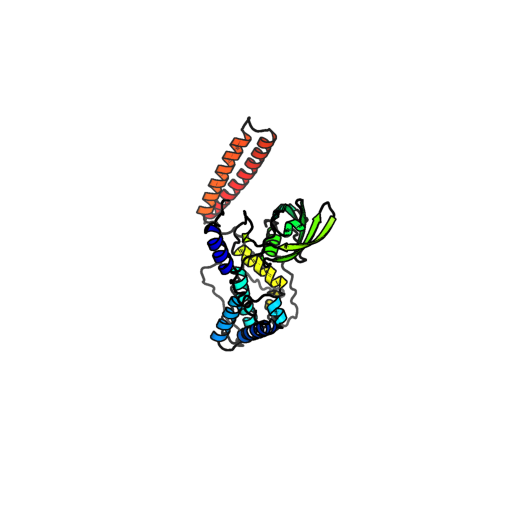81 -8.484 1.00 97.38 127 GLU A N 1
ATOM 913 C CA . GLU A 1 127 ? 13.634 -14.494 -7.169 1.00 97.38 127 GLU A CA 1
ATOM 914 C C . GLU A 1 127 ? 12.280 -14.143 -6.528 1.00 97.38 127 GLU A C 1
ATOM 916 O O . GLU A 1 127 ? 11.893 -14.747 -5.529 1.00 97.38 127 GLU A O 1
ATOM 921 N N . PHE A 1 128 ? 11.545 -13.172 -7.083 1.00 98.12 128 PHE A N 1
ATOM 922 C CA . PHE A 1 128 ? 10.235 -12.780 -6.569 1.00 98.12 128 PHE A CA 1
ATOM 923 C C . PHE A 1 128 ? 9.107 -13.638 -7.161 1.00 98.12 128 PHE A C 1
ATOM 925 O O . PHE A 1 128 ? 9.130 -13.938 -8.357 1.00 98.12 128 PHE A O 1
ATOM 932 N N . PRO A 1 129 ? 8.042 -13.937 -6.387 1.00 98.12 129 PRO A N 1
ATOM 933 C CA . PRO A 1 129 ? 6.909 -14.737 -6.867 1.00 98.12 129 PRO A CA 1
ATOM 934 C C . PRO A 1 129 ? 6.267 -14.205 -8.157 1.00 98.12 129 PRO A C 1
ATOM 936 O O . PRO A 1 129 ? 5.819 -14.977 -9.006 1.00 98.12 129 PRO A O 1
ATOM 939 N N . ALA A 1 130 ? 6.260 -12.882 -8.340 1.00 98.19 130 ALA A N 1
ATOM 940 C CA . ALA A 1 130 ? 5.691 -12.235 -9.515 1.00 98.19 130 ALA A CA 1
ATOM 941 C C . ALA A 1 130 ? 6.386 -12.618 -10.835 1.00 98.19 130 ALA A C 1
ATOM 943 O O . ALA A 1 130 ? 5.759 -12.504 -11.888 1.00 98.19 130 ALA A O 1
ATOM 944 N N . ALA A 1 131 ? 7.634 -13.104 -10.803 1.00 98.31 131 ALA A N 1
ATOM 945 C CA . ALA A 1 131 ? 8.372 -13.548 -11.990 1.00 98.31 131 ALA A CA 1
ATOM 946 C C . ALA A 1 131 ? 7.729 -14.749 -12.701 1.00 98.31 131 ALA A C 1
ATOM 948 O O . ALA A 1 131 ? 7.960 -14.953 -13.890 1.00 98.31 131 ALA A O 1
ATOM 949 N N . ALA A 1 132 ? 6.877 -15.510 -12.007 1.00 98.12 132 ALA A N 1
ATOM 950 C CA . ALA A 1 132 ? 6.102 -16.589 -12.615 1.00 98.12 132 ALA A CA 1
ATOM 951 C C . ALA A 1 132 ? 4.978 -16.082 -13.542 1.00 98.12 132 ALA A C 1
ATOM 953 O O . ALA A 1 132 ? 4.469 -16.839 -14.367 1.00 98.12 132 ALA A O 1
ATOM 954 N N . VAL A 1 133 ? 4.573 -14.813 -13.404 1.00 98.50 133 VAL A N 1
ATOM 955 C CA . VAL A 1 133 ? 3.388 -14.250 -14.072 1.00 98.50 133 VAL A CA 1
ATOM 956 C C . VAL A 1 133 ? 3.747 -13.057 -14.955 1.00 98.50 133 VAL A C 1
ATOM 958 O O . VAL A 1 133 ? 3.279 -12.962 -16.094 1.00 98.50 133 VAL A O 1
ATOM 961 N N . LEU A 1 134 ? 4.571 -12.142 -14.444 1.00 98.56 134 LEU A N 1
ATOM 962 C CA . LEU A 1 134 ? 4.943 -10.889 -15.094 1.00 98.56 134 LEU A CA 1
ATOM 963 C C . LEU A 1 134 ? 6.218 -11.036 -15.923 1.00 98.56 134 LEU A C 1
ATOM 965 O O . LEU A 1 134 ? 7.126 -11.788 -15.578 1.00 98.56 134 LEU A O 1
ATOM 969 N N . MET A 1 135 ? 6.301 -10.266 -17.006 1.00 98.56 135 MET A N 1
ATOM 970 C CA . MET A 1 135 ? 7.454 -10.223 -17.902 1.00 98.56 135 MET A CA 1
ATOM 971 C C . MET A 1 135 ? 7.933 -8.778 -18.097 1.00 98.56 135 MET A C 1
ATOM 973 O O . MET A 1 135 ? 7.123 -7.844 -18.066 1.00 98.56 135 MET A O 1
ATOM 977 N N . PRO A 1 136 ? 9.240 -8.558 -18.335 1.00 98.00 136 PRO A N 1
ATOM 978 C CA . PRO A 1 136 ? 9.730 -7.267 -18.805 1.00 98.00 136 PRO A CA 1
ATOM 979 C C . PRO A 1 136 ? 8.967 -6.799 -20.053 1.00 98.00 136 PRO A C 1
ATOM 981 O O . PRO A 1 136 ? 8.677 -7.588 -20.951 1.00 98.00 136 PRO A O 1
ATOM 984 N N . GLY A 1 137 ? 8.638 -5.509 -20.104 1.00 96.69 137 GLY A N 1
ATOM 985 C CA . GLY A 1 137 ? 7.856 -4.899 -21.180 1.00 96.69 137 GLY A CA 1
ATOM 986 C C . GLY A 1 137 ? 6.339 -4.922 -20.972 1.00 96.69 137 GLY A C 1
ATOM 987 O O . GLY A 1 137 ? 5.631 -4.219 -21.697 1.00 96.69 137 GLY A O 1
ATOM 988 N N . ASP A 1 138 ? 5.825 -5.651 -19.976 1.00 97.75 138 ASP A N 1
ATOM 989 C CA . ASP A 1 138 ? 4.410 -5.572 -19.611 1.00 97.75 138 ASP A CA 1
ATOM 990 C C . ASP A 1 138 ? 4.028 -4.148 -19.190 1.00 97.75 138 ASP A C 1
ATOM 992 O O . ASP A 1 138 ? 4.778 -3.450 -18.501 1.00 97.75 138 ASP A O 1
ATOM 996 N N . VAL A 1 139 ? 2.828 -3.717 -19.580 1.00 96.38 139 VAL A N 1
ATOM 997 C CA . VAL A 1 139 ? 2.243 -2.446 -19.138 1.00 96.38 139 VAL A CA 1
ATOM 998 C C . VAL A 1 139 ? 1.063 -2.731 -18.223 1.00 96.38 139 VAL A C 1
ATOM 1000 O O . VAL A 1 139 ? 0.052 -3.257 -18.673 1.00 96.38 139 VAL A O 1
ATOM 1003 N N . VAL A 1 140 ? 1.169 -2.363 -16.951 1.00 96.25 140 VAL A N 1
ATOM 1004 C CA . VAL A 1 140 ? 0.082 -2.485 -15.979 1.00 96.25 140 VAL A CA 1
ATOM 1005 C C . VAL A 1 140 ? -0.919 -1.354 -16.190 1.00 96.25 140 VAL A C 1
ATOM 1007 O O . VAL A 1 140 ? -0.603 -0.185 -15.972 1.00 96.25 140 VAL A O 1
ATOM 1010 N N . GLU A 1 141 ? -2.138 -1.705 -16.586 1.00 95.50 141 GLU A N 1
ATOM 1011 C CA . GLU A 1 141 ? -3.228 -0.759 -16.844 1.00 95.50 141 GLU A CA 1
ATOM 1012 C C . GLU A 1 141 ? -4.161 -0.620 -15.631 1.00 95.50 141 GLU A C 1
ATOM 1014 O O . GLU A 1 141 ? -4.687 0.464 -15.366 1.00 95.50 141 GLU A O 1
ATOM 1019 N N . ARG A 1 142 ? -4.381 -1.714 -14.883 1.00 96.12 142 ARG A N 1
ATOM 1020 C CA . ARG A 1 142 ? -5.212 -1.735 -13.664 1.00 96.12 142 ARG A CA 1
ATOM 1021 C C . ARG A 1 142 ? -4.590 -2.607 -12.577 1.00 96.12 142 ARG A C 1
ATOM 1023 O O . ARG A 1 142 ? -3.975 -3.625 -12.888 1.00 96.12 142 ARG A O 1
ATOM 1030 N N . ALA A 1 143 ? -4.831 -2.241 -11.325 1.00 96.31 143 ALA A N 1
ATOM 1031 C CA . ALA A 1 143 ? -4.525 -3.042 -10.140 1.00 96.31 143 ALA A CA 1
ATOM 1032 C C . ALA A 1 143 ? -5.673 -2.898 -9.130 1.00 96.31 143 ALA A C 1
ATOM 1034 O O . ALA A 1 143 ? -6.212 -1.796 -8.975 1.00 96.31 143 ALA A O 1
ATOM 1035 N N . ASP A 1 144 ? -6.085 -4.006 -8.509 1.00 95.38 144 ASP A N 1
ATOM 1036 C CA . ASP A 1 144 ? -7.255 -4.079 -7.614 1.00 95.38 144 ASP A CA 1
ATOM 1037 C C . ASP A 1 144 ? -8.526 -3.513 -8.255 1.00 95.38 144 ASP A C 1
ATOM 1039 O O . ASP A 1 144 ? -9.274 -2.727 -7.675 1.00 95.38 144 ASP A O 1
ATOM 1043 N N . GLY A 1 145 ? -8.724 -3.825 -9.537 1.00 94.06 145 GLY A N 1
ATOM 1044 C CA . GLY A 1 145 ? -9.856 -3.326 -10.316 1.00 94.06 145 GLY A CA 1
ATOM 1045 C C . GLY A 1 145 ? -9.809 -1.827 -10.642 1.00 94.06 145 GLY A C 1
ATOM 1046 O O . GLY A 1 145 ? -10.600 -1.384 -11.474 1.00 94.06 145 GLY A O 1
ATOM 1047 N N . ALA A 1 146 ? -8.873 -1.042 -10.104 1.00 92.25 146 ALA A N 1
ATOM 1048 C CA . ALA A 1 146 ? -8.776 0.395 -10.347 1.00 92.25 146 ALA A CA 1
ATOM 1049 C C . ALA A 1 146 ? -7.779 0.734 -11.475 1.00 92.25 146 ALA A C 1
ATOM 1051 O O . ALA A 1 146 ? -6.714 0.117 -11.558 1.00 92.25 146 ALA A O 1
ATOM 1052 N N . PRO A 1 147 ? -8.090 1.709 -12.351 1.00 92.69 147 PRO A N 1
ATOM 1053 C CA . PRO A 1 147 ? -7.172 2.142 -13.400 1.00 92.69 147 PRO A CA 1
ATOM 1054 C C . PRO A 1 147 ? -5.952 2.871 -12.827 1.00 92.69 147 PRO A C 1
ATOM 1056 O O . PRO A 1 147 ? -6.066 3.642 -11.876 1.00 92.69 147 PRO A O 1
ATOM 1059 N N . LEU A 1 148 ? -4.793 2.658 -13.452 1.00 89.94 148 LEU A N 1
ATOM 1060 C CA . LEU A 1 148 ? -3.538 3.364 -13.160 1.00 89.94 148 LEU A CA 1
ATOM 1061 C C . LEU A 1 148 ? -3.314 4.557 -14.102 1.00 89.94 148 LEU A C 1
ATOM 1063 O O . LEU A 1 148 ? -2.182 4.960 -14.359 1.00 89.94 148 LEU A O 1
ATOM 1067 N N . THR A 1 149 ? -4.395 5.108 -14.656 1.00 80.31 149 THR A N 1
ATOM 1068 C CA . THR A 1 149 ? -4.336 6.252 -15.568 1.00 80.31 149 THR A CA 1
ATOM 1069 C C . THR A 1 149 ? -3.733 7.466 -14.881 1.00 80.31 149 THR A C 1
ATOM 1071 O O . THR A 1 149 ? -4.074 7.783 -13.740 1.00 80.31 149 THR A O 1
ATOM 1074 N N . LEU A 1 150 ? -2.885 8.182 -15.615 1.00 67.62 150 LEU A N 1
ATOM 1075 C CA . LEU A 1 150 ? -2.277 9.421 -15.161 1.00 67.62 150 LEU A CA 1
ATOM 1076 C C . LEU A 1 150 ? -3.303 10.545 -15.097 1.00 67.62 150 LEU A C 1
ATOM 1078 O O . LEU A 1 150 ? -3.497 11.287 -16.053 1.00 67.62 150 LEU A O 1
ATOM 1082 N N . THR A 1 151 ? -3.970 10.676 -13.958 1.00 60.31 151 THR A N 1
ATOM 1083 C CA . THR A 1 151 ? -4.867 11.800 -13.689 1.00 60.31 151 THR A CA 1
ATOM 1084 C C . THR A 1 151 ? -4.199 12.724 -12.677 1.00 60.31 151 THR A C 1
ATOM 1086 O O . THR A 1 151 ? -4.522 12.689 -11.494 1.00 60.31 151 THR A O 1
ATOM 1089 N N . GLY A 1 152 ? -3.210 13.502 -13.118 1.00 57.72 152 GLY A N 1
ATOM 1090 C CA . GLY A 1 152 ? -2.539 14.486 -12.265 1.00 57.72 152 GLY A CA 1
ATOM 1091 C C . GLY A 1 152 ? -1.247 15.024 -12.872 1.00 57.72 152 GLY A C 1
ATOM 1092 O O . GLY A 1 152 ? -0.364 14.259 -13.251 1.00 57.72 152 GLY A O 1
ATOM 1093 N N . VAL A 1 153 ? -1.130 16.350 -12.962 1.00 53.69 153 VAL A N 1
ATOM 1094 C CA . VAL A 1 153 ? 0.110 17.026 -13.365 1.00 53.69 153 VAL A CA 1
ATOM 1095 C C . VAL A 1 153 ? 1.121 16.905 -12.218 1.00 53.69 153 VAL A C 1
ATOM 1097 O O . VAL A 1 153 ? 0.838 17.336 -11.104 1.00 53.69 153 VAL A O 1
ATOM 1100 N N . GLY A 1 154 ? 2.299 16.330 -12.479 1.00 58.66 154 GLY A N 1
ATOM 1101 C CA . GLY A 1 154 ? 3.435 16.325 -11.542 1.00 58.66 154 GLY A CA 1
ATOM 1102 C C . GLY A 1 154 ? 3.521 15.148 -10.561 1.00 58.66 154 GLY A C 1
ATOM 1103 O O . GLY A 1 154 ? 4.445 15.111 -9.750 1.00 58.66 154 GLY A O 1
ATOM 1104 N N . THR A 1 155 ? 2.616 14.170 -10.617 1.00 65.69 155 THR A N 1
ATOM 1105 C CA . THR A 1 155 ? 2.716 12.963 -9.780 1.00 65.69 155 THR A CA 1
ATOM 1106 C C . THR A 1 155 ? 3.557 11.901 -10.484 1.00 65.69 155 THR A C 1
ATOM 1108 O O . THR A 1 155 ? 3.326 11.600 -11.655 1.00 65.69 155 THR A O 1
ATOM 1111 N N . GLN A 1 156 ? 4.529 11.310 -9.779 1.00 80.62 156 GLN A N 1
ATOM 1112 C CA . GLN A 1 156 ? 5.270 10.173 -10.321 1.00 80.62 156 GLN A CA 1
ATOM 1113 C C . GLN A 1 156 ? 4.291 9.037 -10.626 1.00 80.62 156 GLN A C 1
ATOM 1115 O O . GLN A 1 156 ? 3.504 8.630 -9.767 1.00 80.62 156 GLN A O 1
ATOM 1120 N N . PRO A 1 157 ? 4.322 8.508 -11.845 1.00 78.50 157 PRO A N 1
ATOM 1121 C CA . PRO A 1 157 ? 3.170 7.803 -12.364 1.00 78.50 157 PRO A CA 1
ATOM 1122 C C . PRO A 1 157 ? 3.038 6.360 -11.861 1.00 78.50 157 PRO A C 1
ATOM 1124 O O . PRO A 1 157 ? 1.981 5.746 -11.969 1.00 78.50 157 PRO A O 1
ATOM 1127 N N . TRP A 1 158 ? 4.106 5.823 -11.277 1.00 87.50 158 TRP A N 1
ATOM 1128 C CA . TRP A 1 158 ? 4.129 4.509 -10.645 1.00 87.50 158 TRP A CA 1
ATOM 1129 C C . TRP A 1 158 ? 3.653 4.539 -9.182 1.00 87.50 158 TRP A C 1
ATOM 1131 O O . TRP A 1 158 ? 3.380 3.478 -8.619 1.00 87.50 158 TRP A O 1
ATOM 1141 N N . LEU A 1 159 ? 3.511 5.719 -8.556 1.00 91.25 159 LEU A N 1
ATOM 1142 C CA . LEU A 1 159 ? 3.111 5.837 -7.145 1.00 91.25 159 LEU A CA 1
ATOM 1143 C C . LEU A 1 159 ? 1.764 5.165 -6.836 1.00 91.25 159 LEU A C 1
ATOM 1145 O O . LEU A 1 159 ? 1.708 4.405 -5.869 1.00 91.25 159 LEU A O 1
ATOM 1149 N N . PRO A 1 160 ? 0.695 5.334 -7.647 1.00 92.25 160 PRO A N 1
ATOM 1150 C CA . PRO A 1 160 ? -0.575 4.664 -7.376 1.00 92.25 160 PRO A CA 1
ATOM 1151 C C . PRO A 1 160 ? -0.462 3.135 -7.365 1.00 92.25 160 PRO A C 1
ATOM 1153 O O . PRO A 1 160 ? -1.171 2.477 -6.603 1.00 92.25 160 PRO A O 1
ATOM 1156 N N . LEU A 1 161 ? 0.421 2.563 -8.190 1.00 95.06 161 LEU A N 1
ATOM 1157 C CA . LEU A 1 161 ? 0.687 1.125 -8.188 1.00 95.06 161 LEU A CA 1
ATOM 1158 C C . LEU A 1 161 ? 1.480 0.719 -6.941 1.00 95.06 161 LEU A C 1
ATOM 1160 O O . LEU A 1 161 ? 1.100 -0.243 -6.279 1.00 95.06 161 LEU A O 1
ATOM 1164 N N . ARG A 1 162 ? 2.524 1.475 -6.567 1.00 95.50 162 ARG A N 1
ATOM 1165 C CA . ARG A 1 162 ? 3.284 1.227 -5.328 1.00 95.50 162 ARG A CA 1
ATOM 1166 C C . ARG A 1 162 ? 2.375 1.210 -4.103 1.00 95.50 162 ARG A C 1
ATOM 1168 O O . ARG A 1 162 ? 2.480 0.293 -3.300 1.00 95.50 162 ARG A O 1
ATOM 1175 N N . TYR A 1 163 ? 1.488 2.191 -3.957 1.00 95.88 163 TYR A N 1
ATOM 1176 C CA . TYR A 1 163 ? 0.605 2.275 -2.791 1.00 95.88 163 TYR A CA 1
ATOM 1177 C C . TYR A 1 163 ? -0.379 1.109 -2.712 1.00 95.88 163 TYR A C 1
ATOM 1179 O O . TYR A 1 163 ? -0.644 0.622 -1.617 1.00 95.88 163 TYR A O 1
ATOM 1187 N N . ARG A 1 164 ? -0.869 0.621 -3.858 1.00 96.56 164 ARG A N 1
ATOM 1188 C CA . ARG A 1 164 ? -1.683 -0.600 -3.908 1.00 96.56 164 ARG A CA 1
ATOM 1189 C C . ARG A 1 164 ? -0.881 -1.807 -3.457 1.00 96.56 164 ARG A C 1
ATOM 1191 O O . ARG A 1 164 ? -1.309 -2.453 -2.513 1.00 96.56 164 ARG A O 1
ATOM 1198 N N . ILE A 1 165 ? 0.317 -2.022 -4.011 1.00 97.56 165 ILE A N 1
ATOM 1199 C CA . ILE A 1 165 ? 1.215 -3.113 -3.592 1.00 97.56 165 ILE A CA 1
ATOM 1200 C C . ILE A 1 165 ? 1.447 -3.065 -2.076 1.00 97.56 165 ILE A C 1
ATOM 1202 O O . ILE A 1 165 ? 1.206 -4.050 -1.392 1.00 97.56 165 ILE A O 1
ATOM 1206 N N . LEU A 1 166 ? 1.831 -1.907 -1.530 1.00 97.50 166 LEU A N 1
ATOM 1207 C CA . LEU A 1 166 ? 2.080 -1.734 -0.094 1.00 97.50 166 LEU A CA 1
ATOM 1208 C C . LEU A 1 166 ? 0.825 -1.897 0.783 1.00 97.50 166 LEU A C 1
ATOM 1210 O O . LEU A 1 166 ? 0.955 -2.068 1.993 1.00 97.50 166 LEU A O 1
ATOM 1214 N N . SER A 1 167 ? -0.381 -1.827 0.209 1.00 96.81 167 SER A N 1
ATOM 1215 C CA . SER A 1 167 ? -1.639 -2.036 0.937 1.00 96.81 167 SER A CA 1
ATOM 1216 C C . SER A 1 167 ? -1.898 -3.512 1.275 1.00 96.81 167 SER A C 1
ATOM 1218 O O . SER A 1 167 ? -2.693 -3.805 2.171 1.00 96.81 167 SER A O 1
ATOM 1220 N N . HIS A 1 168 ? -1.233 -4.438 0.577 1.00 96.81 168 HIS A N 1
ATOM 1221 C CA . HIS A 1 168 ? -1.343 -5.883 0.773 1.00 96.81 168 HIS A CA 1
ATOM 1222 C C . HIS A 1 168 ? -0.391 -6.415 1.843 1.00 96.81 168 HIS A C 1
ATOM 1224 O O . HIS A 1 168 ? 0.656 -5.824 2.132 1.00 96.81 168 HIS A O 1
ATOM 1230 N N . ASP A 1 169 ? -0.752 -7.576 2.386 1.00 95.62 169 ASP A N 1
ATOM 1231 C CA . ASP A 1 169 ? 0.150 -8.375 3.207 1.00 95.62 169 ASP A CA 1
ATOM 1232 C C . ASP A 1 169 ? 1.051 -9.259 2.320 1.00 95.62 169 ASP A C 1
ATOM 1234 O O . ASP A 1 169 ? 0.644 -9.668 1.227 1.00 95.62 169 ASP A O 1
ATOM 1238 N N . PRO A 1 170 ? 2.297 -9.551 2.737 1.00 97.25 170 PRO A N 1
ATOM 1239 C CA . PRO A 1 170 ? 3.163 -10.460 1.994 1.00 97.25 170 PRO A CA 1
ATOM 1240 C C . PRO A 1 170 ? 2.527 -11.843 1.818 1.00 97.25 170 PRO A C 1
ATOM 1242 O O . PRO A 1 170 ? 1.978 -12.400 2.766 1.00 97.25 170 PRO A O 1
ATOM 1245 N N . GLY A 1 171 ? 2.642 -12.413 0.619 1.00 96.62 171 GLY A N 1
ATOM 1246 C CA . GLY A 1 171 ? 2.022 -13.688 0.254 1.00 96.62 171 GLY A CA 1
ATOM 1247 C C . GLY A 1 171 ? 0.607 -13.567 -0.321 1.00 96.62 171 GLY A C 1
ATOM 1248 O O . GLY A 1 171 ? 0.122 -14.536 -0.900 1.00 96.62 171 GLY A O 1
ATOM 1249 N N . GLU A 1 172 ? -0.047 -12.402 -0.227 1.00 96.25 172 GLU A N 1
ATOM 1250 C CA . GLU A 1 172 ? -1.321 -12.169 -0.919 1.00 96.25 172 GLU A CA 1
ATOM 1251 C C . GLU A 1 172 ? -1.149 -12.164 -2.448 1.00 96.25 172 GLU A C 1
ATOM 1253 O O . GLU A 1 172 ? -0.074 -11.894 -2.988 1.00 96.25 172 GLU A O 1
ATOM 1258 N N . THR A 1 173 ? -2.247 -12.417 -3.159 1.00 97.69 173 THR A N 1
ATOM 1259 C CA . THR A 1 173 ? -2.348 -12.245 -4.612 1.00 97.69 173 THR A CA 1
ATOM 1260 C C . THR A 1 173 ? -3.073 -10.947 -4.945 1.00 97.69 173 THR A C 1
ATOM 1262 O O . THR A 1 173 ? -4.150 -10.683 -4.408 1.00 97.69 173 THR A O 1
ATOM 1265 N N . MET A 1 174 ? -2.517 -10.158 -5.864 1.00 97.81 174 MET A N 1
ATOM 1266 C CA . MET A 1 174 ? -3.106 -8.903 -6.332 1.00 97.81 174 MET A CA 1
ATOM 1267 C C . MET A 1 174 ? -3.636 -9.066 -7.765 1.00 97.81 174 MET A C 1
ATOM 1269 O O . MET A 1 174 ? -2.840 -9.346 -8.670 1.00 97.81 174 MET A O 1
ATOM 1273 N N . PRO A 1 175 ? -4.946 -8.878 -8.012 1.00 98.12 175 PRO A N 1
ATOM 1274 C CA . PRO A 1 175 ? -5.503 -8.944 -9.356 1.00 98.12 175 PRO A CA 1
ATOM 1275 C C . PRO A 1 175 ? -5.063 -7.726 -10.177 1.00 98.12 175 PRO A C 1
ATOM 1277 O O . PRO A 1 175 ? -5.269 -6.565 -9.798 1.00 98.12 175 PRO A O 1
ATOM 1280 N N . MET A 1 176 ? -4.475 -7.982 -11.343 1.00 98.19 176 MET A N 1
ATOM 1281 C CA . MET A 1 176 ? -3.938 -6.966 -12.244 1.00 98.19 176 MET A CA 1
ATOM 1282 C C . MET A 1 176 ? -4.469 -7.150 -13.662 1.00 98.19 176 MET A C 1
ATOM 1284 O O . MET A 1 176 ? -4.726 -8.259 -14.128 1.00 98.19 176 MET A O 1
ATOM 1288 N N . VAL A 1 177 ? -4.595 -6.036 -14.382 1.00 97.88 177 VAL A N 1
ATOM 1289 C CA . VAL A 1 177 ? -4.814 -6.052 -15.828 1.00 97.88 177 VAL A CA 1
ATOM 1290 C C . VAL A 1 177 ? -3.592 -5.462 -16.505 1.00 97.88 177 VAL A C 1
ATOM 1292 O O . VAL A 1 177 ? -3.272 -4.290 -16.295 1.00 97.88 177 VAL A O 1
ATOM 1295 N N . ILE A 1 178 ? -2.923 -6.281 -17.311 1.00 97.69 178 ILE A N 1
ATOM 1296 C CA . ILE A 1 178 ? -1.690 -5.930 -18.012 1.00 97.69 178 ILE A CA 1
ATOM 1297 C C . ILE A 1 178 ? -1.896 -5.953 -19.523 1.00 97.69 178 ILE A C 1
ATOM 1299 O O . ILE A 1 178 ? -2.790 -6.623 -20.041 1.00 97.69 178 ILE A O 1
ATOM 1303 N N . ARG A 1 179 ? -1.025 -5.259 -20.246 1.00 97.56 179 ARG A N 1
ATOM 1304 C CA . ARG A 1 179 ? -0.910 -5.332 -21.697 1.00 97.56 179 ARG A CA 1
ATOM 1305 C C . ARG A 1 179 ? 0.458 -5.889 -22.075 1.00 97.56 179 ARG A C 1
ATOM 1307 O O . ARG A 1 179 ? 1.474 -5.267 -21.772 1.00 97.56 179 ARG A O 1
ATOM 1314 N N . ARG A 1 180 ? 0.461 -7.032 -22.766 1.00 97.81 180 ARG A N 1
ATOM 1315 C CA . ARG A 1 180 ? 1.647 -7.773 -23.220 1.00 97.81 180 ARG A CA 1
ATOM 1316 C C . ARG A 1 180 ? 1.576 -7.976 -24.728 1.00 97.81 180 ARG A C 1
ATOM 1318 O O . ARG A 1 180 ? 0.615 -8.561 -25.223 1.00 97.81 180 ARG A O 1
ATOM 1325 N N . GLY A 1 181 ? 2.554 -7.458 -25.473 1.00 96.25 181 GLY A N 1
ATOM 1326 C CA . GLY A 1 181 ? 2.563 -7.562 -26.941 1.00 96.25 181 GLY A CA 1
ATOM 1327 C C . GLY A 1 181 ? 1.271 -7.048 -27.596 1.00 96.25 181 GLY A C 1
ATOM 1328 O O . GLY A 1 181 ? 0.751 -7.668 -28.515 1.00 96.25 181 GLY A O 1
ATOM 1329 N N . GLY A 1 182 ? 0.684 -5.973 -27.054 1.00 96.31 182 GLY A N 1
ATOM 1330 C CA . GLY A 1 182 ? -0.586 -5.404 -27.527 1.00 96.31 182 GLY A CA 1
ATOM 1331 C C . GLY A 1 182 ? -1.856 -6.126 -27.057 1.00 96.31 182 GLY A C 1
ATOM 1332 O O . GLY A 1 182 ? -2.948 -5.596 -27.245 1.00 96.31 182 GLY A O 1
ATOM 1333 N N . ARG A 1 183 ? -1.748 -7.286 -26.397 1.00 98.06 183 ARG A N 1
ATOM 1334 C CA . ARG A 1 183 ? -2.894 -8.038 -25.863 1.00 98.06 183 ARG A CA 1
ATOM 1335 C C . ARG A 1 183 ? -3.132 -7.698 -24.399 1.00 98.06 183 ARG A C 1
ATOM 1337 O O . ARG A 1 183 ? -2.187 -7.651 -23.617 1.00 98.06 183 ARG A O 1
ATOM 1344 N N . ARG A 1 184 ? -4.395 -7.498 -24.025 1.00 98.06 184 ARG A N 1
ATOM 1345 C CA . ARG A 1 184 ? -4.810 -7.245 -22.641 1.00 98.06 184 ARG A CA 1
ATOM 1346 C C . ARG A 1 184 ? -5.072 -8.569 -21.919 1.00 98.06 184 ARG A C 1
ATOM 1348 O O . ARG A 1 184 ? -5.807 -9.403 -22.440 1.00 98.06 184 ARG A O 1
ATOM 1355 N N . LEU A 1 185 ? -4.467 -8.755 -20.750 1.00 98.50 185 LEU A N 1
ATOM 1356 C CA . LEU A 1 185 ? -4.535 -9.969 -19.936 1.00 98.50 185 LEU A CA 1
ATOM 1357 C C . LEU A 1 185 ? -4.956 -9.604 -18.510 1.00 98.50 185 LEU A C 1
ATOM 1359 O O . LEU A 1 185 ? -4.462 -8.620 -17.959 1.00 98.50 185 LEU A O 1
ATOM 1363 N N . THR A 1 186 ? -5.835 -10.405 -17.913 1.00 98.31 186 THR A N 1
ATOM 1364 C CA . THR A 1 186 ? -6.146 -10.345 -16.478 1.00 98.31 186 THR A CA 1
ATOM 1365 C C . THR A 1 186 ? -5.347 -11.438 -15.785 1.00 98.31 186 THR A C 1
ATOM 1367 O O . THR A 1 186 ? -5.414 -12.591 -16.208 1.00 98.31 186 THR A O 1
ATOM 1370 N N . VAL A 1 187 ? -4.567 -11.075 -14.773 1.00 98.44 187 VAL A N 1
ATOM 1371 C CA . VAL A 1 187 ? -3.649 -11.981 -14.076 1.00 98.44 187 VAL A CA 1
ATOM 1372 C C . VAL A 1 187 ? -3.717 -11.754 -12.569 1.00 98.44 187 VAL A C 1
ATOM 1374 O O . VAL A 1 187 ? -3.835 -10.612 -12.129 1.00 98.44 187 VAL A O 1
ATOM 1377 N N . ASP A 1 188 ? -3.596 -12.824 -11.788 1.00 98.44 188 ASP A N 1
ATOM 1378 C CA . ASP A 1 188 ? -3.435 -12.752 -10.334 1.00 98.44 188 ASP A CA 1
ATOM 1379 C C . ASP A 1 188 ? -1.950 -12.866 -9.999 1.00 98.44 188 ASP A C 1
ATOM 1381 O O . ASP A 1 188 ? -1.311 -13.877 -10.299 1.00 98.44 188 ASP A O 1
ATOM 1385 N N . VAL A 1 189 ? -1.376 -11.807 -9.429 1.00 98.44 189 VAL A N 1
ATOM 1386 C CA . VAL A 1 189 ? 0.070 -11.733 -9.202 1.00 98.44 189 VAL A CA 1
ATOM 1387 C C . VAL A 1 189 ? 0.386 -11.974 -7.728 1.00 98.44 189 VAL A C 1
ATOM 1389 O O . VAL A 1 189 ? -0.050 -11.180 -6.892 1.00 98.44 189 VAL A O 1
ATOM 1392 N N . PRO A 1 190 ? 1.143 -13.030 -7.379 1.00 98.25 190 PRO A N 1
ATOM 1393 C CA . PRO A 1 190 ? 1.560 -13.262 -6.002 1.00 98.25 190 PRO A CA 1
ATOM 1394 C C . PRO A 1 190 ? 2.585 -12.212 -5.562 1.00 98.25 190 PRO A C 1
ATOM 1396 O O . PRO A 1 190 ? 3.504 -11.861 -6.310 1.00 98.25 190 PRO A O 1
ATOM 1399 N N . LEU A 1 191 ? 2.437 -11.721 -4.335 1.00 98.44 191 LEU A N 1
ATOM 1400 C CA . LEU A 1 191 ? 3.300 -10.699 -3.755 1.00 98.44 191 LEU A CA 1
ATOM 1401 C C . LEU A 1 191 ? 4.310 -11.313 -2.778 1.00 98.44 191 LEU A C 1
ATOM 1403 O O . LEU A 1 191 ? 3.962 -12.128 -1.925 1.00 98.44 191 LEU A O 1
ATOM 1407 N N . GLY A 1 192 ? 5.570 -10.895 -2.885 1.00 98.00 192 GLY A N 1
ATOM 1408 C CA . GLY A 1 192 ? 6.633 -11.230 -1.934 1.00 98.00 192 GLY A CA 1
ATOM 1409 C C . GLY A 1 192 ? 6.669 -10.272 -0.741 1.00 98.00 192 GLY A C 1
ATOM 1410 O O . GLY A 1 192 ? 5.754 -9.470 -0.537 1.00 98.00 192 GLY A O 1
ATOM 1411 N N . ARG A 1 193 ? 7.749 -10.316 0.045 1.00 98.19 193 ARG A N 1
ATOM 1412 C CA . ARG A 1 193 ? 7.975 -9.374 1.153 1.00 98.19 193 ARG A CA 1
ATOM 1413 C C . ARG A 1 193 ? 8.754 -8.168 0.635 1.00 98.19 193 ARG A C 1
ATOM 1415 O O . ARG A 1 193 ? 9.676 -8.303 -0.160 1.00 98.19 193 ARG A O 1
ATOM 1422 N N . TYR A 1 194 ? 8.385 -6.971 1.073 1.00 97.19 194 TYR A N 1
ATOM 1423 C CA . TYR A 1 194 ? 9.023 -5.729 0.637 1.00 97.19 194 TYR A CA 1
ATOM 1424 C C . TYR A 1 194 ? 10.498 -5.653 1.047 1.00 97.19 194 TYR A C 1
ATOM 1426 O O . TYR A 1 194 ? 11.325 -5.148 0.296 1.00 97.19 194 TYR A O 1
ATOM 1434 N N . GLU A 1 195 ? 10.820 -6.182 2.226 1.00 96.81 195 GLU A N 1
ATOM 1435 C CA . GLU A 1 195 ? 12.178 -6.226 2.782 1.00 96.81 195 GLU A CA 1
ATOM 1436 C C . GLU A 1 195 ? 13.150 -7.108 1.983 1.00 96.81 195 GLU A C 1
ATOM 1438 O O . GLU A 1 195 ? 14.354 -6.882 2.049 1.00 96.81 195 GLU A O 1
ATOM 1443 N N . ASP A 1 196 ? 12.643 -8.031 1.157 1.00 97.19 196 ASP A N 1
ATOM 1444 C CA . ASP A 1 196 ? 13.468 -8.896 0.301 1.00 97.19 196 ASP A CA 1
ATOM 1445 C C . ASP A 1 196 ? 13.929 -8.176 -0.989 1.00 97.19 196 ASP A C 1
ATOM 1447 O O . ASP A 1 196 ? 14.682 -8.720 -1.800 1.00 97.19 196 ASP A O 1
ATOM 1451 N N . LEU A 1 197 ? 13.486 -6.933 -1.219 1.00 95.50 197 LEU A N 1
ATOM 1452 C CA . LEU A 1 197 ? 13.905 -6.125 -2.362 1.0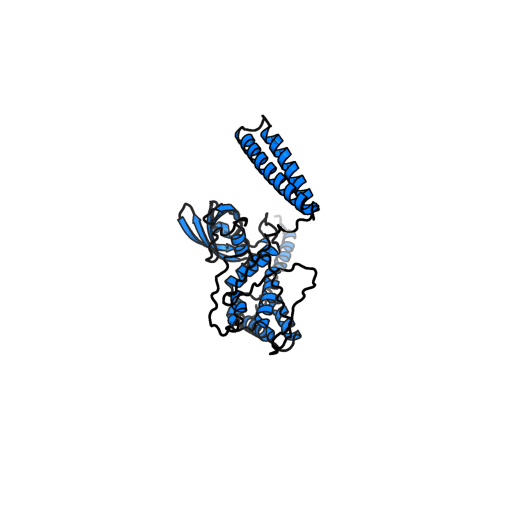0 95.50 197 LEU A CA 1
ATOM 1453 C C . LEU A 1 197 ? 15.303 -5.537 -2.117 1.00 95.50 197 LEU A C 1
ATOM 1455 O O . LEU A 1 197 ? 15.454 -4.553 -1.398 1.00 95.50 197 LEU A O 1
ATOM 1459 N N . GLY A 1 198 ? 16.319 -6.056 -2.812 1.00 91.12 198 GLY A N 1
ATOM 1460 C CA . GLY A 1 198 ? 17.714 -5.613 -2.639 1.00 91.12 198 GLY A CA 1
ATOM 1461 C C . GLY A 1 198 ? 17.986 -4.119 -2.892 1.00 91.12 198 GLY A C 1
ATOM 1462 O O . GLY A 1 198 ? 18.985 -3.599 -2.416 1.00 91.12 198 GLY A O 1
ATOM 1463 N N . ASN A 1 199 ? 17.097 -3.418 -3.606 1.00 89.56 199 ASN A N 1
ATOM 1464 C CA . ASN A 1 199 ? 17.171 -1.970 -3.849 1.00 89.56 199 ASN A CA 1
ATOM 1465 C C . ASN A 1 199 ? 15.842 -1.268 -3.510 1.00 89.56 199 ASN A C 1
ATOM 1467 O O . ASN A 1 199 ? 15.396 -0.375 -4.238 1.00 89.56 199 ASN A O 1
ATOM 1471 N N . ALA A 1 200 ? 15.151 -1.712 -2.456 1.00 89.94 200 ALA A N 1
ATOM 1472 C CA . ALA A 1 200 ? 13.908 -1.078 -2.031 1.00 89.94 200 ALA A CA 1
ATOM 1473 C C . ALA A 1 200 ? 14.142 0.383 -1.617 1.00 89.94 200 ALA A C 1
ATOM 1475 O O . ALA A 1 200 ? 14.995 0.693 -0.788 1.00 89.94 200 ALA A O 1
ATOM 1476 N N . GLN A 1 201 ? 13.330 1.290 -2.161 1.00 91.12 201 GLN A N 1
ATOM 1477 C CA . GLN A 1 201 ? 13.238 2.646 -1.624 1.00 91.12 201 GLN A CA 1
ATOM 1478 C C . GLN A 1 201 ? 12.582 2.599 -0.237 1.00 91.12 201 GLN A C 1
ATOM 1480 O O . GLN A 1 201 ? 11.512 1.998 -0.126 1.00 91.12 201 GLN A O 1
ATOM 1485 N N . PRO A 1 202 ? 13.127 3.266 0.794 1.00 93.44 202 PRO A N 1
ATOM 1486 C CA . PRO A 1 202 ? 12.492 3.317 2.107 1.00 93.44 202 PRO A CA 1
ATOM 1487 C C . PRO A 1 202 ? 11.015 3.715 2.011 1.00 93.44 202 PRO A C 1
ATOM 1489 O O . PRO A 1 202 ? 10.651 4.618 1.253 1.00 93.44 202 PRO A O 1
ATOM 1492 N N . VAL A 1 203 ? 10.153 3.024 2.756 1.00 95.12 203 VAL A N 1
ATOM 1493 C CA . VAL A 1 203 ? 8.730 3.368 2.819 1.00 95.12 203 VAL A CA 1
ATOM 1494 C C . VAL A 1 203 ? 8.588 4.589 3.721 1.00 95.12 203 VAL A C 1
ATOM 1496 O O . VAL A 1 203 ? 8.862 4.516 4.914 1.00 95.12 203 VAL A O 1
ATOM 1499 N N . SER A 1 204 ? 8.204 5.726 3.143 1.00 95.00 204 SER A N 1
ATOM 1500 C CA . SER A 1 204 ? 7.970 6.953 3.910 1.00 95.00 204 SER A CA 1
ATOM 1501 C C . SER A 1 204 ? 6.625 6.916 4.647 1.00 95.00 204 SER A C 1
ATOM 1503 O O . SER A 1 204 ? 5.707 6.207 4.232 1.00 95.00 204 SER A O 1
ATOM 1505 N N . ASP A 1 205 ? 6.446 7.756 5.670 1.00 92.38 205 ASP A N 1
ATOM 1506 C CA . ASP A 1 205 ? 5.143 7.937 6.335 1.00 92.38 205 ASP A CA 1
ATOM 1507 C C . ASP A 1 205 ? 4.032 8.316 5.343 1.00 92.38 205 ASP A C 1
ATOM 1509 O O . ASP A 1 205 ? 2.881 7.900 5.484 1.00 92.38 205 ASP A O 1
ATOM 1513 N N . ARG A 1 206 ? 4.380 9.083 4.299 1.00 92.50 206 ARG A N 1
ATOM 1514 C CA . ARG A 1 206 ? 3.453 9.447 3.220 1.00 92.50 206 ARG A CA 1
ATOM 1515 C C . ARG A 1 206 ? 3.036 8.223 2.407 1.00 92.50 206 ARG A C 1
ATOM 1517 O O . ARG A 1 206 ? 1.857 8.093 2.083 1.00 92.50 206 ARG A O 1
ATOM 1524 N N . ASP A 1 207 ? 3.977 7.331 2.097 1.00 94.31 207 ASP A N 1
ATOM 1525 C CA . ASP A 1 207 ? 3.686 6.075 1.399 1.00 94.31 207 ASP A CA 1
ATOM 1526 C C . ASP A 1 207 ? 2.771 5.185 2.244 1.00 94.31 207 ASP A C 1
ATOM 1528 O O . ASP A 1 207 ? 1.808 4.631 1.713 1.00 94.31 207 ASP A O 1
ATOM 1532 N N . LEU A 1 208 ? 3.036 5.082 3.553 1.00 95.62 208 LEU A N 1
ATOM 1533 C CA . LEU A 1 208 ? 2.212 4.309 4.485 1.00 95.62 208 LEU A CA 1
ATOM 1534 C C . LEU A 1 208 ? 0.791 4.861 4.581 1.00 95.62 208 LEU A C 1
ATOM 1536 O O . LEU A 1 208 ? -0.159 4.096 4.451 1.00 95.62 208 LEU A O 1
ATOM 1540 N N . ALA A 1 209 ? 0.623 6.174 4.755 1.00 92.31 209 ALA A N 1
ATOM 1541 C CA . ALA A 1 209 ? -0.700 6.795 4.824 1.00 92.31 209 ALA A CA 1
ATOM 1542 C C . ALA A 1 209 ? -1.502 6.601 3.521 1.00 92.31 209 ALA A C 1
ATOM 1544 O O . ALA A 1 209 ? -2.701 6.299 3.548 1.00 92.31 209 ALA A O 1
ATOM 1545 N N . ALA A 1 210 ? -0.837 6.723 2.366 1.00 92.81 210 ALA A N 1
ATOM 1546 C CA . ALA A 1 210 ? -1.463 6.477 1.072 1.00 92.81 210 ALA A CA 1
ATOM 1547 C C . ALA A 1 210 ? -1.856 4.999 0.907 1.00 92.81 210 ALA A C 1
ATOM 1549 O O . ALA A 1 210 ? -2.996 4.705 0.550 1.00 92.81 210 ALA A O 1
ATOM 1550 N N . ALA A 1 211 ? -0.949 4.067 1.208 1.00 95.75 211 ALA A N 1
ATOM 1551 C CA . ALA A 1 211 ? -1.209 2.629 1.143 1.00 95.75 211 ALA A CA 1
ATOM 1552 C C . ALA A 1 211 ? -2.313 2.188 2.119 1.00 95.75 211 ALA A C 1
ATOM 1554 O O . ALA A 1 211 ? -3.168 1.379 1.757 1.00 95.75 211 ALA A O 1
ATOM 1555 N N . TRP A 1 212 ? -2.356 2.779 3.316 1.00 95.50 212 TRP A N 1
ATOM 1556 C CA . TRP A 1 212 ? -3.424 2.562 4.288 1.00 95.50 212 TRP A CA 1
ATOM 1557 C C . TRP A 1 212 ? -4.787 2.972 3.734 1.00 95.50 212 TRP A C 1
ATOM 1559 O O . TRP A 1 212 ? -5.743 2.207 3.824 1.00 95.50 212 TRP A O 1
ATOM 1569 N N . SER A 1 213 ? -4.867 4.121 3.060 1.00 92.62 213 SER A N 1
ATOM 1570 C CA . SER A 1 213 ? -6.108 4.576 2.419 1.00 92.62 213 SER A CA 1
ATOM 1571 C C . SER A 1 213 ? -6.620 3.576 1.369 1.00 92.62 213 SER A C 1
ATOM 1573 O O . SER A 1 213 ? -7.820 3.301 1.308 1.00 92.62 213 SER A O 1
ATOM 1575 N N . TYR A 1 214 ? -5.722 2.973 0.578 1.00 93.19 214 TYR A N 1
ATOM 1576 C CA . TYR A 1 214 ? -6.085 1.896 -0.355 1.00 93.19 214 TYR A CA 1
ATOM 1577 C C . TYR A 1 214 ? -6.547 0.628 0.371 1.00 93.19 214 TYR A C 1
ATOM 1579 O O . TYR A 1 214 ? -7.513 -0.006 -0.057 1.00 93.19 214 TYR A O 1
ATOM 1587 N N . ARG A 1 215 ? -5.905 0.272 1.488 1.00 94.06 215 ARG A N 1
ATOM 1588 C CA . ARG A 1 215 ? -6.312 -0.881 2.300 1.00 94.06 215 ARG A CA 1
ATOM 1589 C C . ARG A 1 215 ? -7.700 -0.684 2.900 1.00 94.06 215 ARG A C 1
ATOM 1591 O O . ARG A 1 215 ? -8.533 -1.578 2.784 1.00 94.06 215 ARG A O 1
ATOM 1598 N N . LEU A 1 216 ? -7.983 0.494 3.461 1.00 91.06 216 LEU A N 1
ATOM 1599 C CA . LEU A 1 216 ? -9.319 0.858 3.936 1.00 91.06 216 LEU A CA 1
ATOM 1600 C C . LEU A 1 216 ? -10.358 0.688 2.826 1.00 91.06 216 LEU A C 1
ATOM 1602 O O . LEU A 1 216 ? -11.402 0.085 3.054 1.00 91.06 216 LEU A O 1
ATOM 1606 N N . GLN A 1 217 ? -10.058 1.152 1.609 1.00 89.06 217 GLN A N 1
ATOM 1607 C CA . GLN A 1 217 ? -10.954 0.982 0.467 1.00 89.06 217 GLN A CA 1
ATOM 1608 C C . GLN A 1 217 ? -11.214 -0.489 0.132 1.00 89.06 217 GLN A C 1
ATOM 1610 O O . GLN A 1 217 ? -12.368 -0.860 -0.078 1.00 89.06 217 GLN A O 1
ATOM 1615 N N . ARG A 1 218 ? -10.176 -1.332 0.125 1.00 89.00 218 ARG A N 1
ATOM 1616 C CA . ARG A 1 218 ? -10.316 -2.781 -0.095 1.00 89.00 218 ARG A CA 1
ATOM 1617 C C . ARG A 1 218 ? -11.173 -3.458 0.976 1.00 89.00 218 ARG A C 1
ATOM 1619 O O . ARG A 1 218 ? -11.924 -4.370 0.658 1.00 89.00 218 ARG A O 1
ATOM 1626 N N . MET A 1 219 ? -11.083 -2.998 2.221 1.00 86.25 219 MET A N 1
ATOM 1627 C CA . MET A 1 219 ? -11.891 -3.500 3.337 1.00 86.25 219 MET A CA 1
ATOM 1628 C C . MET A 1 219 ? -13.314 -2.919 3.379 1.00 86.25 219 MET A C 1
ATOM 1630 O O . MET A 1 219 ? -14.085 -3.276 4.263 1.00 86.25 219 MET A O 1
ATOM 1634 N N . GLY A 1 220 ? -13.663 -1.990 2.482 1.00 83.19 220 GLY A N 1
ATOM 1635 C CA . GLY A 1 220 ? -14.939 -1.272 2.545 1.00 83.19 220 GLY A CA 1
ATOM 1636 C C . GLY A 1 220 ? -15.036 -0.266 3.702 1.00 83.19 220 GLY A C 1
ATOM 1637 O O . GLY A 1 220 ? -16.130 0.166 4.045 1.00 83.19 220 GLY A O 1
ATOM 1638 N N . LEU A 1 221 ? -13.907 0.140 4.296 1.00 77.81 221 LEU A N 1
ATOM 1639 C CA . LEU A 1 221 ? -13.806 1.125 5.385 1.00 77.81 221 LEU A CA 1
ATOM 1640 C C . LEU A 1 221 ? -13.746 2.585 4.902 1.00 77.81 221 LEU A C 1
ATOM 1642 O O . LEU A 1 221 ? -13.231 3.452 5.605 1.00 77.81 221 LEU A O 1
ATOM 1646 N N . THR A 1 222 ? -14.216 2.906 3.696 1.00 70.94 222 THR A N 1
ATOM 1647 C CA . THR A 1 222 ? -14.043 4.261 3.153 1.00 70.94 222 THR A CA 1
ATOM 1648 C C . THR A 1 222 ? -14.675 5.343 4.036 1.00 70.94 222 THR A C 1
ATOM 1650 O O . THR A 1 222 ? -15.887 5.381 4.228 1.00 70.94 222 THR A O 1
ATOM 1653 N N . LEU A 1 223 ? -13.853 6.313 4.464 1.00 55.47 223 LEU A N 1
ATOM 1654 C CA . LEU A 1 223 ? -14.231 7.509 5.241 1.00 55.47 223 LEU A CA 1
ATOM 1655 C C . LEU A 1 223 ? -15.391 8.327 4.642 1.00 55.47 223 LEU A C 1
ATOM 1657 O O . LEU A 1 223 ? -16.009 9.128 5.345 1.00 55.47 223 LEU A O 1
ATOM 1661 N N . ARG A 1 224 ? -15.728 8.124 3.359 1.00 53.53 224 ARG A N 1
ATOM 1662 C CA . ARG A 1 224 ? -16.886 8.765 2.714 1.00 53.53 224 ARG A CA 1
ATOM 1663 C C . ARG A 1 224 ? -18.206 8.478 3.431 1.00 53.53 224 ARG A C 1
ATOM 1665 O O . ARG A 1 224 ? -19.083 9.337 3.397 1.00 53.53 224 ARG A O 1
ATOM 1672 N N . ASP A 1 225 ? -18.319 7.359 4.142 1.00 48.69 225 ASP A N 1
ATOM 1673 C CA . ASP A 1 225 ? -19.547 7.025 4.869 1.00 48.69 225 ASP A CA 1
ATOM 1674 C C . ASP A 1 225 ? -19.631 7.680 6.257 1.00 48.69 225 ASP A C 1
ATOM 1676 O O . ASP A 1 225 ? -20.719 7.804 6.812 1.00 48.69 225 ASP A O 1
ATOM 1680 N N . ALA A 1 226 ? -18.518 8.178 6.809 1.00 45.03 226 ALA A N 1
ATOM 1681 C CA . ALA A 1 226 ? -18.518 8.936 8.066 1.00 45.03 226 ALA A CA 1
ATOM 1682 C C . ALA A 1 226 ? -18.915 10.417 7.870 1.00 45.03 226 ALA A C 1
ATOM 1684 O O . ALA A 1 226 ? -19.325 11.086 8.815 1.00 45.03 226 ALA A O 1
ATOM 1685 N N . GLY A 1 227 ? -18.837 10.924 6.632 1.00 41.66 227 GLY A N 1
ATOM 1686 C CA . GLY A 1 227 ? -19.167 12.304 6.260 1.00 41.66 227 GLY A CA 1
ATOM 1687 C C . GLY A 1 227 ? -20.635 12.559 5.901 1.00 41.66 227 GLY A C 1
ATOM 1688 O O . GLY A 1 227 ? -20.993 13.701 5.631 1.00 41.66 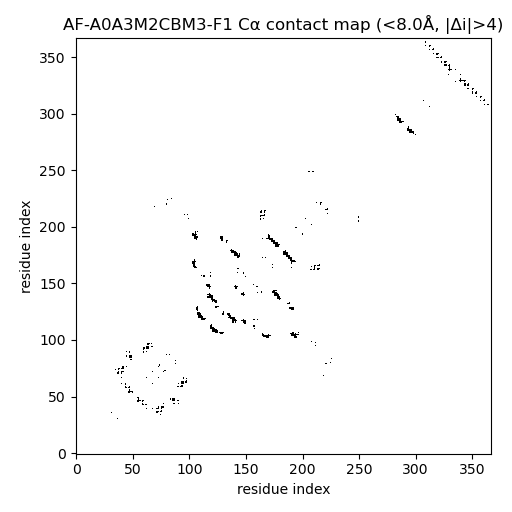227 GLY A O 1
ATOM 1689 N N . ARG A 1 228 ? -21.508 11.542 5.931 1.00 38.97 228 ARG A N 1
ATOM 1690 C CA . ARG A 1 228 ? -22.972 11.737 5.923 1.00 38.97 228 ARG A CA 1
ATOM 1691 C C . ARG A 1 228 ? -23.525 11.967 7.334 1.00 38.97 228 ARG A C 1
ATOM 1693 O O . ARG A 1 228 ? -24.651 11.580 7.634 1.00 38.97 228 ARG A O 1
ATOM 1700 N N . LEU A 1 229 ? -22.763 12.634 8.203 1.00 37.88 229 LEU A N 1
ATOM 1701 C CA . LEU A 1 229 ? -23.382 13.413 9.271 1.00 37.88 229 LEU A CA 1
ATOM 1702 C C . LEU A 1 229 ? -24.301 14.404 8.567 1.00 37.88 229 LEU A C 1
ATOM 1704 O O . LEU A 1 229 ? -23.822 15.266 7.835 1.00 37.88 229 LEU A O 1
ATOM 1708 N N . ALA A 1 230 ? -25.606 14.175 8.698 1.00 36.81 230 ALA A N 1
ATOM 1709 C CA . ALA A 1 230 ? -26.650 14.962 8.077 1.00 36.81 230 ALA A CA 1
ATOM 1710 C C . ALA A 1 230 ? -26.282 16.448 8.142 1.00 36.81 230 ALA A C 1
ATOM 1712 O O . ALA A 1 230 ? -26.324 17.061 9.209 1.00 36.81 230 ALA A O 1
ATOM 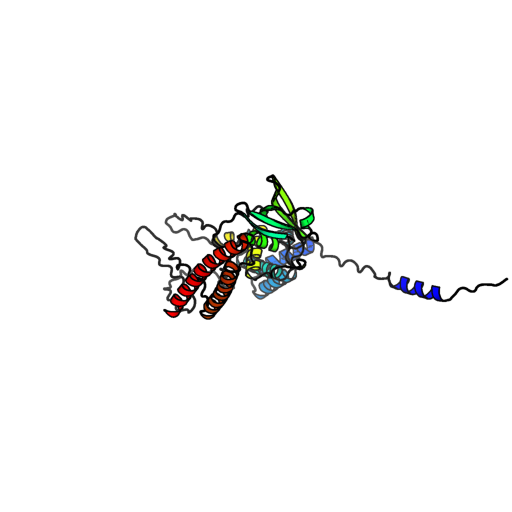1713 N N . ALA A 1 231 ? -25.934 17.036 6.995 1.00 34.25 231 ALA A N 1
ATOM 1714 C CA . ALA A 1 231 ? -26.236 18.437 6.813 1.00 34.25 231 ALA A CA 1
ATOM 1715 C C . ALA A 1 231 ? -27.743 18.509 7.051 1.00 34.25 231 ALA A C 1
ATOM 1717 O O . ALA A 1 231 ? -28.514 17.921 6.288 1.00 34.25 231 ALA A O 1
ATOM 1718 N N . THR A 1 232 ? -28.152 19.094 8.176 1.00 37.12 232 THR A N 1
ATOM 1719 C CA . THR A 1 232 ? -29.558 19.379 8.432 1.00 37.12 232 THR A CA 1
ATOM 1720 C C . THR A 1 232 ? -30.070 20.058 7.166 1.00 37.12 232 THR A C 1
ATOM 1722 O O . THR A 1 232 ? -29.427 21.024 6.739 1.00 37.12 232 THR A O 1
ATOM 1725 N N . PRO A 1 233 ? -31.130 19.550 6.513 1.00 36.12 233 PRO A N 1
ATOM 1726 C CA . PRO A 1 233 ? -31.657 20.209 5.334 1.00 36.12 233 PRO A CA 1
ATOM 1727 C C . PRO A 1 233 ? -31.906 21.667 5.714 1.00 36.12 233 PRO A C 1
ATOM 1729 O O . PRO A 1 233 ? -32.623 21.940 6.680 1.00 36.12 233 PRO A O 1
ATOM 1732 N N . THR A 1 234 ? -31.279 22.609 5.013 1.00 50.84 234 THR A N 1
ATOM 1733 C CA . THR A 1 234 ? -31.785 23.978 5.036 1.00 50.84 234 THR A CA 1
ATOM 1734 C C . THR A 1 234 ? -33.214 23.929 4.491 1.00 50.84 234 THR A C 1
ATOM 1736 O O . THR A 1 234 ? -33.523 23.103 3.625 1.00 50.84 234 THR A O 1
ATOM 1739 N N . ALA A 1 235 ? -34.107 24.750 5.049 1.00 45.22 235 ALA A N 1
ATOM 1740 C CA . ALA A 1 235 ? -35.555 24.732 4.793 1.00 45.22 235 ALA A CA 1
ATOM 1741 C C . ALA A 1 235 ? -35.939 24.877 3.300 1.00 45.22 235 ALA A C 1
ATOM 1743 O O . ALA A 1 235 ? -37.083 24.673 2.910 1.00 45.22 235 ALA A O 1
ATOM 1744 N N . ASP A 1 236 ? -34.959 25.210 2.475 1.00 51.72 236 ASP A N 1
ATOM 1745 C CA . ASP A 1 236 ? -35.004 25.577 1.075 1.00 51.72 236 ASP A CA 1
ATOM 1746 C C . ASP A 1 236 ? -34.873 24.361 0.130 1.00 51.72 236 ASP A C 1
ATOM 1748 O O . ASP A 1 236 ? -35.044 24.496 -1.079 1.00 51.72 236 ASP A O 1
ATOM 1752 N N . GLY A 1 237 ? -34.539 23.169 0.644 1.00 35.34 237 GLY A N 1
ATOM 1753 C CA . GLY A 1 237 ? -34.599 21.907 -0.113 1.00 35.34 237 GLY A CA 1
ATOM 1754 C C . GLY A 1 237 ? -33.624 21.753 -1.292 1.00 35.34 237 GLY A C 1
ATOM 1755 O O . GLY A 1 237 ? -33.699 20.754 -2.005 1.00 35.34 237 GLY A O 1
ATOM 1756 N N . GLN A 1 238 ? -32.690 22.683 -1.511 1.00 37.22 238 GLN A N 1
ATOM 1757 C CA . GLN A 1 238 ? -31.718 22.599 -2.605 1.00 37.22 238 GLN A CA 1
ATOM 1758 C C . GLN A 1 238 ? -30.283 22.528 -2.086 1.00 37.22 238 GLN A C 1
ATOM 1760 O O . GLN A 1 238 ? -29.663 23.529 -1.741 1.00 37.22 238 GLN A O 1
ATOM 1765 N N . SER A 1 239 ? -29.727 21.318 -2.072 1.00 32.81 239 SER A N 1
ATOM 1766 C CA . SER A 1 239 ? -28.282 21.097 -2.007 1.00 32.81 239 SER A CA 1
ATOM 1767 C C . SER A 1 239 ? -27.840 20.432 -3.307 1.00 32.81 239 SER A C 1
ATOM 1769 O O . SER A 1 239 ? -28.048 19.236 -3.494 1.00 32.81 239 SER A O 1
ATOM 1771 N N . VAL A 1 240 ? -27.238 21.201 -4.217 1.00 31.20 240 VAL A N 1
ATOM 1772 C CA . VAL A 1 240 ? -26.535 20.656 -5.387 1.00 31.20 240 VAL A CA 1
ATOM 1773 C C . VAL A 1 240 ? -25.057 20.559 -5.026 1.00 31.20 240 VAL A C 1
ATOM 1775 O O . VAL A 1 240 ? -24.376 21.575 -4.903 1.00 31.20 240 VAL A O 1
ATOM 1778 N N . TRP A 1 241 ? -24.563 19.336 -4.837 1.00 35.59 241 TRP A N 1
ATOM 1779 C CA . TRP A 1 241 ? -23.141 19.078 -4.609 1.00 35.59 241 TRP A CA 1
ATOM 1780 C C . TRP A 1 241 ? -22.459 18.703 -5.925 1.00 35.59 241 TRP A C 1
ATOM 1782 O O . TRP A 1 241 ? -22.821 17.717 -6.564 1.00 35.59 241 TRP A O 1
ATOM 1792 N N . VAL A 1 242 ? -21.447 19.480 -6.313 1.00 29.23 242 VAL A N 1
ATOM 1793 C CA . VAL A 1 242 ? -20.548 19.154 -7.428 1.00 29.23 242 VAL A CA 1
ATOM 1794 C C . VAL A 1 242 ? -19.394 18.304 -6.875 1.00 29.23 242 VAL A C 1
ATOM 1796 O O . VAL A 1 242 ? -18.753 18.726 -5.910 1.00 29.23 242 VAL A O 1
ATOM 1799 N N . PRO A 1 243 ? -19.105 17.113 -7.432 1.00 28.39 243 PRO A N 1
ATOM 1800 C CA . PRO A 1 243 ? -17.995 16.287 -6.967 1.00 28.39 243 PRO A CA 1
ATOM 1801 C C . PRO A 1 243 ? -16.655 16.993 -7.215 1.00 28.39 243 PRO A C 1
ATOM 1803 O O . PRO A 1 243 ? -16.381 17.437 -8.330 1.00 28.39 243 PRO A O 1
ATOM 1806 N N . MET A 1 244 ? -15.788 17.060 -6.198 1.00 26.09 244 MET A N 1
ATOM 1807 C CA . MET A 1 244 ? -14.387 17.425 -6.425 1.00 26.09 244 MET A CA 1
ATOM 1808 C C . MET A 1 244 ? -13.680 16.283 -7.174 1.00 26.09 244 MET A C 1
ATOM 1810 O O . MET A 1 244 ? -13.704 15.145 -6.691 1.00 26.09 244 MET A O 1
ATOM 1814 N N . PRO A 1 245 ? -13.017 16.547 -8.314 1.00 32.66 245 PRO A N 1
ATOM 1815 C CA . PRO A 1 245 ? -12.098 15.586 -8.902 1.00 32.66 245 PRO A CA 1
ATOM 1816 C C . PRO A 1 245 ? -10.885 15.439 -7.978 1.00 32.66 245 PRO A C 1
ATOM 1818 O O . PRO A 1 245 ? -10.329 16.442 -7.543 1.00 32.66 245 PRO A O 1
ATOM 1821 N N . ASN A 1 246 ? -10.535 14.187 -7.665 1.00 38.94 246 ASN A N 1
ATOM 1822 C CA . ASN A 1 246 ? -9.347 13.691 -6.952 1.00 38.94 246 ASN A CA 1
ATOM 1823 C C . ASN A 1 246 ? -8.232 14.731 -6.706 1.00 38.94 246 ASN A C 1
ATOM 1825 O O . ASN A 1 246 ? -7.206 14.725 -7.382 1.00 38.94 246 ASN A O 1
ATOM 1829 N N . ALA A 1 247 ? -8.414 15.609 -5.721 1.00 34.59 247 ALA A N 1
ATOM 1830 C CA . ALA A 1 247 ? -7.324 16.408 -5.186 1.00 34.59 247 ALA A CA 1
ATOM 1831 C C . ALA A 1 247 ? -6.485 15.498 -4.283 1.00 34.59 247 ALA A C 1
ATOM 1833 O O . ALA A 1 247 ? -7.040 14.736 -3.493 1.00 34.59 247 ALA A O 1
ATOM 1834 N N . ASP A 1 248 ? -5.165 15.562 -4.433 1.00 43.00 248 ASP A N 1
ATOM 1835 C CA . ASP A 1 248 ? -4.180 14.847 -3.624 1.00 43.00 248 ASP A CA 1
ATOM 1836 C C . ASP A 1 248 ? -4.420 15.110 -2.121 1.00 43.00 248 ASP A C 1
ATOM 1838 O O . ASP A 1 248 ? -4.091 16.174 -1.598 1.00 43.00 248 ASP A O 1
ATOM 1842 N N . GLN A 1 249 ? -5.042 14.146 -1.428 1.00 44.75 249 GLN A N 1
ATOM 1843 C CA . GLN A 1 249 ? -5.370 14.225 0.004 1.00 44.75 249 GLN A CA 1
ATOM 1844 C C . GLN A 1 249 ? -4.181 13.858 0.905 1.00 44.75 249 GLN A C 1
ATOM 1846 O O . GLN A 1 249 ? -4.310 13.892 2.125 1.00 44.75 249 GLN A O 1
ATOM 1851 N N . THR A 1 250 ? -3.002 13.554 0.345 1.00 44.69 250 THR A N 1
ATOM 1852 C CA . THR A 1 250 ? -1.845 13.060 1.118 1.00 44.69 250 THR A CA 1
ATOM 1853 C C . THR A 1 250 ? -1.222 14.090 2.075 1.00 44.69 250 THR A C 1
ATOM 1855 O O . THR A 1 250 ? -0.336 13.739 2.851 1.00 44.69 250 THR A O 1
ATOM 1858 N N . GLY A 1 251 ? -1.681 15.348 2.051 1.00 32.59 251 GLY A N 1
ATOM 1859 C CA . GLY A 1 251 ? -1.272 16.406 2.984 1.00 32.59 251 GLY A CA 1
ATOM 1860 C C . GLY A 1 251 ? -2.243 16.673 4.140 1.00 32.59 251 GLY A C 1
ATOM 1861 O O . GLY A 1 251 ? -1.923 17.473 5.017 1.00 32.59 251 GLY A O 1
ATOM 1862 N N . LEU A 1 252 ? -3.418 16.039 4.158 1.00 33.66 252 LEU A N 1
ATOM 1863 C CA . LEU A 1 252 ? -4.384 16.178 5.242 1.00 33.66 252 LEU A CA 1
ATOM 1864 C C . LEU A 1 252 ? -4.210 14.991 6.187 1.00 33.66 252 LEU A C 1
ATOM 1866 O O . LEU A 1 252 ? -4.742 13.911 5.945 1.00 33.66 252 LEU A O 1
ATOM 1870 N N . ARG A 1 253 ? -3.486 15.188 7.294 1.00 33.56 253 ARG A N 1
ATOM 1871 C CA . ARG A 1 253 ? -3.776 14.371 8.474 1.00 33.56 253 ARG A CA 1
ATOM 1872 C C . ARG A 1 253 ? -5.243 14.639 8.822 1.00 33.56 253 ARG A C 1
ATOM 1874 O O . ARG A 1 253 ? -5.597 15.816 8.943 1.00 33.56 253 ARG A O 1
ATOM 1881 N N . PRO A 1 254 ? -6.102 13.624 8.997 1.00 37.12 254 PRO A N 1
ATOM 1882 C CA . PRO A 1 254 ? -7.300 13.835 9.775 1.00 37.12 254 PRO A CA 1
ATOM 1883 C C . PRO A 1 254 ? -6.811 14.122 11.196 1.00 37.12 254 PRO A C 1
ATOM 1885 O O . PRO A 1 254 ? -6.574 13.217 11.988 1.00 37.12 254 PRO A O 1
ATOM 1888 N N . GLU A 1 255 ? -6.622 15.397 11.534 1.00 32.56 255 GLU A N 1
ATOM 1889 C CA . GLU A 1 255 ? -6.887 15.805 12.903 1.00 32.56 255 GLU A CA 1
ATOM 1890 C C . GLU A 1 255 ? -8.382 15.566 13.087 1.00 32.56 255 GLU A C 1
ATOM 1892 O O . GLU A 1 255 ? -9.225 16.418 12.807 1.00 32.56 255 GLU A O 1
ATOM 1897 N N . THR A 1 256 ? -8.732 14.338 13.465 1.00 39.72 256 THR A N 1
ATOM 1898 C CA . THR A 1 256 ? -10.011 14.032 14.078 1.00 39.72 256 THR A CA 1
ATOM 1899 C C . THR A 1 256 ? -10.079 14.882 15.336 1.00 39.72 256 THR A C 1
ATOM 1901 O O . THR A 1 256 ? -9.726 14.438 16.423 1.00 39.72 256 THR A O 1
ATOM 1904 N N . GLY A 1 257 ? -10.551 16.120 15.194 1.00 28.61 257 GLY A N 1
ATOM 1905 C CA . GLY A 1 257 ? -10.998 16.984 16.282 1.00 28.61 257 GLY A CA 1
ATOM 1906 C C . GLY A 1 257 ? -12.261 16.442 16.956 1.00 28.61 257 GLY A C 1
ATOM 1907 O O . GLY A 1 257 ? -13.119 17.212 17.380 1.00 28.61 257 GLY A O 1
ATOM 1908 N N . LEU A 1 258 ? -12.408 15.116 17.026 1.00 37.31 258 LEU A N 1
ATOM 1909 C CA . LEU A 1 258 ? -13.342 14.461 17.916 1.00 37.31 258 LEU A CA 1
ATOM 1910 C C . LEU A 1 258 ? -12.655 14.407 19.278 1.00 37.31 258 LEU A C 1
ATOM 1912 O O . LEU A 1 258 ? -11.809 13.555 19.529 1.00 37.31 258 LEU A O 1
ATOM 1916 N N . ILE A 1 259 ? -13.005 15.350 20.148 1.00 36.72 259 ILE A N 1
ATOM 1917 C CA . ILE A 1 259 ? -12.659 15.273 21.566 1.00 36.72 259 ILE A CA 1
ATOM 1918 C C . ILE A 1 259 ? -13.437 14.076 22.147 1.00 36.72 259 ILE A C 1
ATOM 1920 O O . ILE A 1 259 ? -14.673 14.124 22.165 1.00 36.72 259 ILE A O 1
ATOM 1924 N N . PRO A 1 260 ? -12.771 13.003 22.613 1.00 36.66 260 PRO A N 1
ATOM 1925 C CA . PRO A 1 260 ? -13.454 11.877 23.239 1.00 36.66 260 PRO A CA 1
ATOM 1926 C C . PRO A 1 260 ? -14.151 12.352 24.524 1.00 36.66 260 PRO A C 1
ATOM 1928 O O . PRO A 1 260 ? -13.519 12.976 25.373 1.00 36.66 260 PRO A O 1
ATOM 1931 N N . GLY A 1 261 ? -15.451 12.068 24.679 1.00 37.12 261 GLY A N 1
ATOM 1932 C CA . GLY A 1 261 ? -16.214 12.359 25.909 1.00 37.12 261 GLY A CA 1
ATOM 1933 C C . GLY A 1 261 ? -17.267 13.478 25.831 1.00 37.12 261 GLY A C 1
ATOM 1934 O O . GLY A 1 261 ? -17.906 13.777 26.839 1.00 37.12 261 GLY A O 1
ATOM 1935 N N . GLY A 1 262 ? -17.502 14.087 24.666 1.00 32.94 262 GLY A N 1
ATOM 1936 C CA . GLY A 1 262 ? -18.559 15.089 24.498 1.00 32.94 262 GLY A CA 1
ATOM 1937 C C . GLY A 1 262 ? -19.942 14.473 24.255 1.00 32.94 262 GLY A C 1
ATOM 1938 O O . GLY A 1 262 ? -20.220 13.980 23.166 1.00 32.94 262 GLY A O 1
ATOM 1939 N N . ARG A 1 263 ? -20.853 14.546 25.235 1.00 36.12 263 ARG A N 1
ATOM 1940 C CA . ARG A 1 263 ? -22.288 14.269 25.024 1.00 36.12 263 ARG A CA 1
ATOM 1941 C C . ARG A 1 263 ? -22.856 15.342 24.083 1.00 36.12 263 ARG A C 1
ATOM 1943 O O . ARG A 1 263 ? -22.673 16.529 24.351 1.00 36.12 263 ARG A O 1
ATOM 1950 N N . GLY A 1 264 ? -23.544 14.950 23.008 1.00 36.22 264 GLY A N 1
ATOM 1951 C CA . GLY A 1 264 ? -24.174 15.879 22.061 1.00 36.22 264 GLY A CA 1
ATOM 1952 C C . GLY A 1 264 ? -25.215 16.769 22.746 1.00 36.22 264 GLY A C 1
ATOM 1953 O O . GLY A 1 264 ? -26.357 16.365 22.946 1.00 36.22 264 GLY A O 1
ATOM 1954 N N . GLY A 1 265 ? -24.813 17.969 23.158 1.00 30.58 265 GLY A N 1
ATOM 1955 C CA . GLY A 1 265 ? -25.708 18.965 23.735 1.00 30.58 265 GLY A CA 1
ATOM 1956 C C . GLY A 1 265 ? -26.392 19.786 22.642 1.00 30.58 265 GLY A C 1
ATOM 1957 O O . GLY A 1 265 ? -25.715 20.405 21.826 1.00 30.58 265 GLY A O 1
ATOM 1958 N N . ASN A 1 266 ? -27.727 19.852 22.673 1.00 34.81 266 ASN A N 1
ATOM 1959 C CA . ASN A 1 266 ? -28.569 20.734 21.849 1.00 34.81 266 ASN A CA 1
ATOM 1960 C C . ASN A 1 266 ? -28.386 22.225 22.216 1.00 34.81 266 ASN A C 1
ATOM 1962 O O . ASN A 1 266 ? -29.313 22.883 22.687 1.00 34.81 266 ASN A O 1
ATOM 1966 N N . ARG A 1 267 ? -27.192 22.792 22.024 1.00 31.38 267 ARG A N 1
ATOM 1967 C CA . ARG A 1 267 ? -26.985 24.247 22.081 1.00 31.38 267 ARG A CA 1
ATOM 1968 C C . ARG A 1 267 ? -26.551 24.760 20.718 1.00 31.38 267 ARG A C 1
ATOM 1970 O O . ARG A 1 267 ? -25.447 24.476 20.268 1.00 31.38 267 ARG A O 1
ATOM 1977 N N . ALA A 1 268 ? -27.416 25.561 20.098 1.00 31.03 268 ALA A N 1
ATOM 1978 C CA . ALA A 1 268 ? -27.072 26.340 18.916 1.00 31.03 268 ALA A CA 1
ATOM 1979 C C . ALA A 1 268 ? -25.848 27.227 19.226 1.00 31.03 268 ALA A C 1
ATOM 1981 O O . ALA A 1 268 ? -25.894 28.011 20.185 1.00 31.03 268 ALA A O 1
ATOM 1982 N N . PRO A 1 269 ? -24.745 27.129 18.465 1.00 33.94 269 PRO A N 1
ATOM 1983 C CA . PRO A 1 269 ? -23.577 27.954 18.710 1.00 33.94 269 PRO A CA 1
ATOM 1984 C C . PRO A 1 269 ? -23.862 29.389 18.255 1.00 33.94 269 PRO A C 1
ATOM 1986 O O . PRO A 1 269 ? -23.878 29.701 17.070 1.00 33.94 269 PRO A O 1
ATOM 1989 N N . ARG A 1 270 ? -24.044 30.302 19.211 1.00 39.88 270 ARG A N 1
ATOM 1990 C CA . ARG A 1 270 ? -23.785 31.728 18.986 1.00 39.88 270 ARG A CA 1
ATOM 1991 C C . ARG A 1 270 ? -22.320 31.992 19.301 1.00 39.88 270 ARG A C 1
ATOM 1993 O O . ARG A 1 270 ? -22.024 32.178 20.475 1.00 39.88 270 ARG A O 1
ATOM 2000 N N . ARG A 1 271 ? -21.420 32.051 18.309 1.00 33.25 271 ARG A N 1
ATOM 2001 C CA . ARG A 1 271 ? -20.130 32.757 18.463 1.00 33.25 271 ARG A CA 1
ATOM 2002 C C . ARG A 1 271 ? -19.588 33.336 17.155 1.00 33.25 271 ARG A C 1
ATOM 2004 O O . ARG A 1 271 ? -19.437 32.648 16.154 1.00 33.25 271 ARG A O 1
ATOM 2011 N N . ARG A 1 272 ? -19.251 34.622 17.258 1.00 34.03 272 ARG A N 1
ATOM 2012 C CA . ARG A 1 272 ? -18.283 35.382 16.464 1.00 34.03 272 ARG A CA 1
ATOM 2013 C C . ARG A 1 272 ? -16.911 34.714 16.643 1.00 34.03 272 ARG A C 1
ATOM 2015 O O . ARG A 1 272 ? -16.506 34.497 17.784 1.00 34.03 272 ARG A O 1
ATOM 2022 N N . ALA A 1 273 ? -16.238 34.360 15.553 1.00 33.41 273 ALA A N 1
ATOM 2023 C CA . ALA A 1 273 ? -14.890 33.800 15.585 1.00 33.41 273 ALA A CA 1
ATOM 2024 C C . ALA A 1 273 ? -13.877 34.903 15.250 1.00 33.41 273 ALA A C 1
ATOM 2026 O O . ALA A 1 273 ? -13.710 35.263 14.088 1.00 33.41 273 ALA A O 1
ATOM 2027 N N . GLU A 1 274 ? -13.214 35.445 16.269 1.00 32.31 274 GLU A N 1
ATOM 2028 C CA . GLU A 1 274 ? -11.873 36.007 16.107 1.00 32.31 274 GLU A CA 1
ATOM 2029 C C . GLU A 1 274 ? -10.887 34.857 16.328 1.00 32.31 274 GLU A C 1
ATOM 2031 O O . GLU A 1 274 ? -10.776 34.322 17.430 1.00 32.31 274 GLU A O 1
ATOM 2036 N N . LEU A 1 275 ? -10.223 34.431 15.251 1.00 34.09 275 LEU A N 1
ATOM 2037 C CA . LEU A 1 275 ? -9.131 33.464 15.292 1.00 34.09 275 LEU A CA 1
ATOM 2038 C C . LEU A 1 275 ? -7.812 34.247 15.389 1.00 34.09 275 LEU A C 1
ATOM 2040 O O . LEU A 1 275 ? -7.234 34.637 14.377 1.00 34.09 275 LEU A O 1
ATOM 2044 N N . ALA A 1 276 ? -7.339 34.485 16.610 1.00 35.81 276 ALA A N 1
ATOM 2045 C CA . ALA A 1 276 ? -5.939 34.801 16.868 1.00 35.81 276 ALA A CA 1
ATOM 2046 C C . ALA A 1 276 ? -5.241 33.497 17.278 1.00 35.81 276 ALA A C 1
ATOM 2048 O O . ALA A 1 276 ? -5.310 33.069 18.427 1.00 35.81 276 ALA A O 1
ATOM 2049 N N . GLY A 1 277 ? -4.618 32.836 16.305 1.00 32.38 277 GLY A N 1
ATOM 2050 C CA . GLY A 1 277 ? -3.803 31.642 16.501 1.00 32.38 277 GLY A CA 1
ATOM 2051 C C . GLY A 1 277 ? -2.740 31.586 15.412 1.00 32.38 277 GLY A C 1
ATOM 2052 O O . GLY A 1 277 ? -3.059 31.544 14.225 1.00 32.38 277 GLY A O 1
ATOM 2053 N N . ALA A 1 278 ? -1.472 31.654 15.811 1.00 43.12 278 ALA A N 1
ATOM 2054 C CA . ALA A 1 278 ? -0.328 31.605 14.914 1.00 43.12 278 ALA A CA 1
ATOM 2055 C C . ALA A 1 278 ? -0.216 30.205 14.285 1.00 43.12 278 ALA A C 1
ATOM 2057 O O . ALA A 1 278 ? 0.347 29.287 14.870 1.00 43.12 278 ALA A O 1
ATOM 2058 N N . GLY A 1 279 ? -0.793 30.042 13.095 1.00 41.91 279 GLY A N 1
ATOM 2059 C CA . GLY A 1 279 ? -0.754 28.792 12.339 1.00 41.91 279 GLY A CA 1
ATOM 2060 C C . GLY A 1 279 ? -1.816 28.757 11.247 1.00 41.91 279 GLY A C 1
ATOM 2061 O O . GLY A 1 279 ? -2.923 28.301 11.484 1.00 41.91 279 GLY A O 1
ATOM 2062 N N . ARG A 1 280 ? -1.462 29.264 10.056 1.00 44.50 280 ARG A N 1
ATOM 2063 C CA . ARG A 1 280 ? -2.177 29.145 8.764 1.00 44.50 280 ARG A CA 1
ATOM 2064 C C . ARG A 1 280 ? -3.715 29.241 8.824 1.00 44.50 280 ARG A C 1
ATOM 2066 O O . ARG A 1 280 ? -4.414 28.236 8.813 1.00 44.50 280 ARG A O 1
ATOM 2073 N N . ALA A 1 281 ? -4.239 30.462 8.723 1.00 40.00 281 ALA A N 1
ATOM 2074 C CA . ALA A 1 281 ? -5.646 30.690 8.404 1.00 40.00 281 ALA A CA 1
ATOM 2075 C C . ALA A 1 281 ? -5.893 30.538 6.889 1.00 40.00 281 ALA A C 1
ATOM 2077 O O . ALA A 1 281 ? -5.417 31.343 6.086 1.00 40.00 281 ALA A O 1
ATOM 2078 N N . THR A 1 282 ? -6.671 29.536 6.481 1.00 41.94 282 THR A N 1
ATOM 2079 C CA . THR A 1 282 ? -7.385 29.553 5.199 1.00 41.94 282 THR A CA 1
ATOM 2080 C C . THR A 1 282 ? -8.501 30.593 5.289 1.00 41.94 282 THR A C 1
ATOM 2082 O O . THR A 1 282 ? -9.557 30.365 5.874 1.00 41.94 282 THR A O 1
ATOM 2085 N N . SER A 1 283 ? -8.258 31.776 4.732 1.00 39.09 283 SER A N 1
ATOM 2086 C CA . SER A 1 283 ? -9.273 32.823 4.608 1.00 39.09 283 SER A CA 1
ATOM 2087 C C . SER A 1 283 ? -10.362 32.369 3.628 1.00 39.09 283 SER A C 1
ATOM 2089 O O . SER A 1 283 ? -10.150 32.336 2.417 1.00 39.09 283 SER A O 1
ATOM 2091 N N . THR A 1 284 ? -11.527 31.987 4.152 1.00 41.00 284 THR A N 1
ATOM 2092 C CA . THR A 1 284 ? -12.728 31.754 3.341 1.00 41.00 284 THR A CA 1
ATOM 2093 C C . THR A 1 284 ? -13.569 33.021 3.389 1.00 41.00 284 THR A C 1
ATOM 2095 O O . THR A 1 284 ? -14.131 33.349 4.432 1.00 41.00 284 THR A O 1
ATOM 2098 N N . GLN A 1 285 ? -13.650 33.758 2.281 1.00 38.78 285 GLN A N 1
ATOM 2099 C CA . GLN A 1 285 ? -14.505 34.939 2.199 1.00 38.78 285 GLN A CA 1
ATOM 2100 C C . GLN A 1 285 ? -15.889 34.514 1.696 1.00 38.78 285 GLN A C 1
ATOM 2102 O O . GLN A 1 285 ? -16.069 34.187 0.524 1.00 38.78 285 GLN A O 1
ATOM 2107 N N . ILE A 1 286 ? -16.872 34.493 2.595 1.00 41.50 286 ILE A N 1
ATOM 2108 C CA . ILE A 1 286 ? -18.269 34.242 2.233 1.00 41.50 286 ILE A CA 1
ATOM 2109 C C . ILE A 1 286 ? -18.905 35.595 1.917 1.00 41.50 286 ILE A C 1
ATOM 2111 O O . ILE A 1 286 ? -19.125 36.408 2.813 1.00 41.50 286 ILE A O 1
ATOM 2115 N N . VAL A 1 287 ? -19.186 35.846 0.639 1.00 39.34 287 VAL A N 1
ATOM 2116 C CA . VAL A 1 287 ? -19.949 37.025 0.218 1.00 39.34 287 VAL A CA 1
ATOM 2117 C C . VAL A 1 287 ? -21.416 36.620 0.135 1.00 39.34 287 VAL A C 1
ATOM 2119 O O . VAL A 1 287 ? -21.816 35.878 -0.760 1.00 39.34 287 VAL A O 1
ATOM 2122 N N . LEU A 1 288 ? -22.220 37.099 1.082 1.00 35.66 288 LEU A N 1
ATOM 2123 C CA . LEU A 1 288 ? -23.666 36.901 1.067 1.00 35.66 288 LEU A CA 1
ATOM 2124 C C . LEU A 1 288 ? -24.312 38.028 0.255 1.00 35.66 288 LEU A C 1
ATOM 2126 O O . LEU A 1 288 ? -24.252 39.193 0.648 1.00 35.66 288 LEU A O 1
ATOM 2130 N N . ARG A 1 289 ? -24.935 37.683 -0.876 1.00 43.44 289 ARG A N 1
ATOM 2131 C CA . ARG A 1 289 ? -25.889 38.556 -1.572 1.00 43.44 289 ARG A CA 1
ATOM 2132 C C . ARG A 1 289 ? -27.300 37.981 -1.413 1.00 43.44 289 ARG A C 1
ATOM 2134 O O . ARG A 1 289 ? -27.439 36.755 -1.403 1.00 43.44 289 ARG A O 1
ATOM 2141 N N . PRO A 1 290 ? -28.351 38.816 -1.317 1.00 35.25 290 PRO A N 1
ATOM 2142 C CA . PRO A 1 290 ? -29.725 38.323 -1.312 1.00 35.25 290 PRO A CA 1
ATOM 2143 C C . PRO A 1 290 ? -29.989 37.484 -2.573 1.00 35.25 290 PRO A C 1
ATOM 2145 O O . PRO A 1 290 ? -29.814 37.975 -3.686 1.00 35.25 290 PRO A O 1
ATOM 2148 N N . GLY A 1 291 ? -30.357 36.212 -2.398 1.00 54.44 291 GLY A N 1
ATOM 2149 C CA . GLY A 1 291 ? -30.715 35.294 -3.488 1.00 54.44 291 GLY A CA 1
ATOM 2150 C C . GLY A 1 291 ? -29.576 34.476 -4.114 1.00 54.44 291 GLY A C 1
ATOM 2151 O O . GLY A 1 291 ? -29.870 33.590 -4.909 1.00 54.44 291 GLY A O 1
ATOM 2152 N N . GLN A 1 292 ? -28.302 34.703 -3.764 1.00 38.69 292 GLN A N 1
ATOM 2153 C CA . GLN A 1 292 ? -27.185 33.849 -4.202 1.00 38.69 292 GLN A CA 1
ATOM 2154 C C . GLN A 1 292 ? -26.071 33.807 -3.147 1.00 38.69 292 GLN A C 1
ATOM 2156 O O . GLN A 1 292 ? -25.381 34.801 -2.909 1.00 38.69 292 GLN A O 1
ATOM 2161 N N . ALA A 1 293 ? -25.848 32.634 -2.553 1.00 40.19 293 ALA A N 1
ATOM 2162 C CA . ALA A 1 293 ? -24.633 32.360 -1.796 1.00 40.19 293 ALA A CA 1
ATOM 2163 C C . ALA A 1 293 ? -23.543 31.904 -2.775 1.00 40.19 293 ALA A C 1
ATOM 2165 O O . ALA A 1 293 ? -23.600 30.799 -3.308 1.00 40.19 293 ALA A O 1
ATOM 2166 N N . GLN A 1 294 ? -22.549 32.756 -3.031 1.00 44.44 294 GLN A N 1
ATOM 2167 C CA . GLN A 1 294 ? -21.351 32.356 -3.765 1.00 44.44 294 GLN A CA 1
ATOM 2168 C C . GLN A 1 294 ? -20.222 32.116 -2.766 1.00 44.44 294 GLN A C 1
ATOM 2170 O O . GLN A 1 294 ? -19.690 33.048 -2.161 1.00 44.44 294 GLN A O 1
ATOM 2175 N N . VAL A 1 295 ? -19.846 30.850 -2.594 1.00 40.66 295 VAL A N 1
ATOM 2176 C CA . VAL A 1 295 ? -18.640 30.485 -1.848 1.00 40.66 295 VAL A CA 1
ATOM 2177 C C . VAL A 1 295 ? -17.467 30.607 -2.807 1.00 40.66 295 VAL A C 1
ATOM 2179 O O . VAL A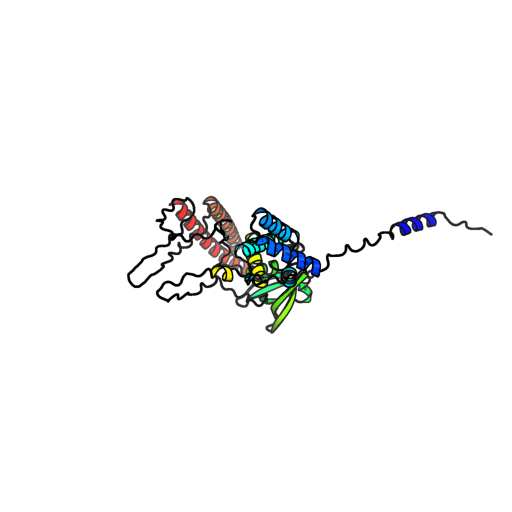 1 295 ? -17.165 29.697 -3.577 1.00 40.66 295 VAL A O 1
ATOM 2182 N N . ARG A 1 296 ? -16.798 31.759 -2.781 1.00 37.59 296 ARG A N 1
ATOM 2183 C CA . ARG A 1 296 ? -15.517 31.907 -3.460 1.00 37.59 296 ARG A CA 1
ATOM 2184 C C . ARG A 1 296 ? -14.446 31.359 -2.528 1.00 37.59 296 ARG A C 1
ATOM 2186 O O . ARG A 1 296 ? -13.942 32.065 -1.659 1.00 37.59 296 ARG A O 1
ATOM 2193 N N . VAL A 1 297 ? -14.096 30.088 -2.715 1.00 44.34 297 VAL A N 1
ATOM 2194 C CA . VAL A 1 297 ? -12.828 29.569 -2.199 1.00 44.34 297 VAL A CA 1
ATOM 2195 C C . VAL A 1 297 ? -11.747 30.329 -2.953 1.00 44.34 297 VAL A C 1
ATOM 2197 O O . VAL A 1 297 ? -11.440 30.025 -4.105 1.00 44.34 297 VAL A O 1
ATOM 2200 N N . ILE A 1 298 ? -11.207 31.377 -2.335 1.00 42.59 298 ILE A N 1
ATOM 2201 C CA . ILE A 1 298 ? -9.928 31.920 -2.763 1.00 42.59 298 ILE A CA 1
ATOM 2202 C C . ILE A 1 298 ? -8.950 30.810 -2.411 1.00 42.59 298 ILE A C 1
ATOM 2204 O O . ILE A 1 298 ? -8.509 30.708 -1.269 1.00 42.59 298 ILE A O 1
ATOM 2208 N N . GLN A 1 299 ? -8.682 29.910 -3.362 1.00 42.41 299 GLN A N 1
ATOM 2209 C CA . GLN A 1 299 ? -7.502 29.073 -3.251 1.00 42.41 299 GLN A CA 1
ATOM 2210 C C . GLN A 1 299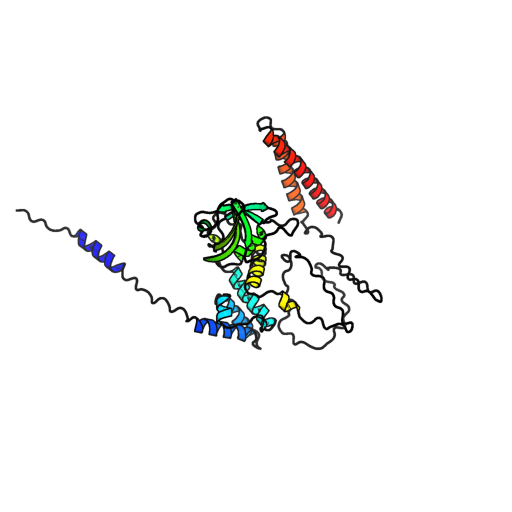 ? -6.363 30.071 -3.067 1.00 42.41 299 GLN A C 1
ATOM 2212 O O . GLN A 1 299 ? -6.182 30.912 -3.958 1.00 42.41 299 GLN A O 1
ATOM 2217 N N . PRO A 1 300 ? -5.639 30.071 -1.931 1.00 42.41 300 PRO A N 1
ATOM 2218 C CA . PRO A 1 300 ? -4.365 30.755 -1.927 1.00 42.41 300 PRO A CA 1
ATOM 2219 C C . PRO A 1 300 ? -3.646 30.171 -3.137 1.00 42.41 300 PRO A C 1
ATOM 2221 O O . PRO A 1 300 ? -3.535 28.944 -3.219 1.00 42.41 300 PRO A O 1
ATOM 2224 N N . GLN A 1 301 ? -3.290 31.015 -4.121 1.00 43.62 301 GLN A N 1
ATOM 2225 C CA . GLN A 1 301 ? -2.360 30.623 -5.181 1.00 43.62 301 GLN A CA 1
ATOM 2226 C C . GLN A 1 301 ? -1.323 29.784 -4.474 1.00 43.62 301 GLN A C 1
ATOM 2228 O O . GLN A 1 301 ? -0.744 30.314 -3.527 1.00 43.62 301 GLN A O 1
ATOM 2233 N N . ALA A 1 302 ? -1.245 28.491 -4.810 1.00 40.75 302 ALA A N 1
ATOM 2234 C CA . ALA A 1 302 ? -0.497 27.523 -4.032 1.00 40.75 302 ALA A CA 1
ATOM 2235 C C . ALA A 1 302 ? 0.879 28.126 -3.798 1.00 40.75 302 ALA A C 1
ATOM 2237 O O . ALA A 1 302 ? 1.691 28.173 -4.719 1.00 40.75 302 ALA A O 1
ATOM 2238 N N . VAL A 1 303 ? 1.086 28.697 -2.607 1.00 43.06 303 VAL A N 1
ATOM 2239 C CA . VAL A 1 303 ? 2.369 29.270 -2.253 1.00 43.06 303 VAL A CA 1
ATOM 2240 C C . VAL A 1 303 ? 3.230 28.026 -2.259 1.00 43.06 303 VAL A C 1
ATOM 2242 O O . VAL A 1 303 ? 2.920 27.107 -1.486 1.00 43.06 303 VAL A O 1
ATOM 2245 N N . PRO A 1 304 ? 4.191 27.907 -3.195 1.00 49.38 304 PRO A N 1
ATOM 2246 C CA . PRO A 1 304 ? 5.040 26.736 -3.249 1.00 49.38 304 PRO A CA 1
ATOM 2247 C C . PRO A 1 304 ? 5.550 26.537 -1.833 1.00 49.38 304 PRO A C 1
ATOM 2249 O O . PRO A 1 304 ? 5.925 27.526 -1.197 1.00 49.38 304 PRO A O 1
ATOM 2252 N N . GLN A 1 305 ? 5.415 25.305 -1.328 1.00 55.88 305 GLN A N 1
ATOM 2253 C CA . GLN A 1 305 ? 5.806 24.888 0.020 1.00 55.88 305 GLN A CA 1
ATOM 2254 C C . GLN A 1 305 ? 6.935 25.777 0.526 1.00 55.88 305 GLN A C 1
ATOM 2256 O O . GLN A 1 305 ? 7.906 25.895 -0.209 1.00 55.88 305 GLN A O 1
ATOM 2261 N N . ASN A 1 306 ? 6.788 26.410 1.699 1.00 59.47 306 ASN A N 1
ATOM 2262 C CA . ASN A 1 306 ? 7.781 27.310 2.299 1.00 59.47 306 ASN A CA 1
ATOM 2263 C C . ASN A 1 306 ? 9.177 26.655 2.309 1.00 59.47 306 ASN A C 1
ATOM 2265 O O . ASN A 1 306 ? 9.598 26.084 3.315 1.00 59.47 306 ASN A O 1
ATOM 2269 N N . MET A 1 307 ? 9.889 26.697 1.187 1.00 69.69 307 MET A N 1
ATOM 2270 C CA . MET A 1 307 ? 11.266 26.276 1.098 1.00 69.69 307 MET A CA 1
ATOM 2271 C C . MET A 1 307 ? 12.000 27.338 1.877 1.00 69.69 307 MET A C 1
ATOM 2273 O O . MET A 1 307 ? 11.901 28.526 1.566 1.00 69.69 307 MET A O 1
ATOM 2277 N N . SER A 1 308 ? 12.678 26.923 2.943 1.00 86.81 308 SER A N 1
ATOM 2278 C CA . SER A 1 308 ? 13.520 27.856 3.672 1.00 86.81 308 SER A CA 1
ATOM 2279 C C . SER A 1 308 ? 14.504 28.482 2.685 1.00 86.81 308 SER A C 1
ATOM 2281 O O . SER A 1 308 ? 14.966 27.817 1.752 1.00 86.81 308 SER A O 1
ATOM 2283 N N . ARG A 1 309 ? 14.851 29.752 2.893 1.00 92.19 309 ARG A N 1
ATOM 2284 C CA . ARG A 1 309 ? 15.882 30.448 2.112 1.00 92.19 309 ARG A CA 1
ATOM 2285 C C . ARG A 1 309 ? 17.138 29.581 1.937 1.00 92.19 309 ARG A C 1
ATOM 2287 O O . ARG A 1 309 ? 17.633 29.415 0.829 1.00 92.19 309 ARG A O 1
ATOM 2294 N N . ALA A 1 310 ? 17.571 28.926 3.018 1.00 87.94 310 ALA A N 1
ATOM 2295 C CA . ALA A 1 310 ? 18.689 27.982 3.020 1.00 87.94 310 ALA A CA 1
ATOM 2296 C C . ALA A 1 310 ? 18.482 26.775 2.081 1.00 87.94 310 ALA A C 1
ATOM 2298 O O . ALA A 1 310 ? 19.429 26.306 1.457 1.00 87.94 310 ALA A O 1
ATOM 2299 N N . SER A 1 311 ? 17.256 26.259 1.956 1.00 90.50 311 SER A N 1
ATOM 2300 C CA . SER A 1 311 ? 16.946 25.201 0.990 1.00 90.50 311 SER A CA 1
ATOM 2301 C C . SER A 1 311 ? 17.028 25.683 -0.459 1.00 90.50 311 SER A C 1
ATOM 2303 O O . SER A 1 311 ? 17.518 24.932 -1.297 1.00 90.50 311 SER A O 1
ATOM 2305 N N . LEU A 1 312 ? 16.564 26.899 -0.763 1.00 91.94 312 LEU A N 1
ATOM 2306 C CA . LEU A 1 312 ? 16.645 27.460 -2.118 1.00 91.94 312 LEU A CA 1
ATOM 2307 C C . LEU A 1 312 ? 18.086 27.761 -2.526 1.00 91.94 312 LEU A C 1
ATOM 2309 O O . LEU A 1 312 ? 18.469 27.421 -3.639 1.00 91.94 312 LEU A O 1
ATOM 2313 N N . VAL A 1 313 ? 18.898 28.311 -1.619 1.00 95.69 313 VAL A N 1
ATOM 2314 C CA . VAL A 1 313 ? 20.331 28.546 -1.868 1.00 95.69 313 VAL A CA 1
ATOM 2315 C C . VAL A 1 313 ? 21.042 27.235 -2.211 1.00 95.69 313 VAL A C 1
ATOM 2317 O O . VAL A 1 313 ? 21.686 27.154 -3.251 1.00 95.69 313 VAL A O 1
ATOM 2320 N N . ARG A 1 314 ? 20.828 26.169 -1.426 1.00 94.06 314 ARG A N 1
ATOM 2321 C CA . ARG A 1 314 ? 21.412 24.849 -1.729 1.00 94.06 314 ARG A CA 1
ATOM 2322 C C . ARG A 1 314 ? 20.962 24.288 -3.077 1.00 94.06 314 ARG A C 1
ATOM 2324 O O . ARG A 1 314 ? 21.747 23.646 -3.765 1.00 94.06 314 ARG A O 1
ATOM 2331 N N . GLN A 1 315 ? 19.707 24.509 -3.469 1.00 92.44 315 GLN A N 1
ATOM 2332 C CA . GLN A 1 315 ? 19.228 24.065 -4.782 1.00 92.44 315 GLN A CA 1
ATOM 2333 C C . GLN A 1 315 ? 19.820 24.880 -5.927 1.00 92.44 315 GLN A C 1
ATOM 2335 O O . GLN A 1 315 ? 20.130 24.308 -6.966 1.00 92.44 315 GLN A O 1
ATOM 2340 N N . ILE A 1 316 ? 20.002 26.187 -5.740 1.00 96.44 316 ILE A N 1
ATOM 2341 C CA . ILE A 1 316 ? 20.694 27.046 -6.703 1.00 96.44 316 ILE A CA 1
ATOM 2342 C C . ILE A 1 316 ? 22.132 26.556 -6.889 1.00 96.44 316 ILE A C 1
ATOM 2344 O O . ILE A 1 316 ? 22.543 26.348 -8.023 1.00 96.44 316 ILE A O 1
ATOM 2348 N N . GLU A 1 317 ? 22.862 26.286 -5.805 1.00 95.88 317 GLU A N 1
ATOM 2349 C CA . GLU A 1 317 ? 24.228 25.744 -5.868 1.00 95.88 317 GLU A CA 1
ATOM 2350 C C . GLU A 1 317 ? 24.284 24.402 -6.613 1.00 95.88 317 GLU A C 1
ATOM 2352 O O . GLU A 1 317 ? 25.115 24.222 -7.503 1.00 95.88 317 GLU A O 1
ATOM 2357 N N . GLN A 1 318 ? 23.363 23.480 -6.311 1.00 94.00 318 GLN A N 1
ATOM 2358 C CA . GLN A 1 318 ? 23.281 22.184 -6.994 1.00 94.00 318 GLN A CA 1
ATOM 2359 C C . GLN A 1 318 ? 22.977 22.323 -8.492 1.00 94.00 318 GLN A C 1
ATOM 2361 O O . GLN A 1 318 ? 23.612 21.658 -9.309 1.00 94.00 318 GLN A O 1
ATOM 2366 N N . VAL A 1 319 ? 22.017 23.177 -8.867 1.00 95.06 319 VAL A N 1
ATOM 2367 C CA . VAL A 1 319 ? 21.655 23.393 -10.277 1.00 95.06 319 VAL A CA 1
ATOM 2368 C C . VAL A 1 319 ? 22.773 24.117 -11.027 1.00 95.06 319 VAL A C 1
ATOM 2370 O O . VAL A 1 319 ? 23.024 23.775 -12.179 1.00 95.06 319 VAL A O 1
ATOM 2373 N N . SER A 1 320 ? 23.484 25.052 -10.392 1.00 96.69 320 SER A N 1
ATOM 2374 C CA . SER A 1 320 ? 24.661 25.706 -10.979 1.00 96.69 320 SER A CA 1
ATOM 2375 C C . SER A 1 320 ? 25.787 24.708 -11.252 1.00 96.69 320 SER A C 1
ATOM 2377 O O . SER A 1 320 ? 26.295 24.665 -12.366 1.00 96.69 320 SER A O 1
ATOM 2379 N N . ALA A 1 321 ? 26.110 23.830 -10.296 1.00 95.06 321 ALA A N 1
ATOM 2380 C CA . ALA A 1 321 ? 27.118 22.790 -10.514 1.00 95.06 321 ALA A CA 1
ATOM 2381 C C . ALA A 1 321 ? 26.720 21.822 -11.646 1.00 95.06 321 ALA A C 1
ATOM 2383 O O . ALA A 1 321 ? 27.557 21.402 -12.447 1.00 95.06 321 ALA A O 1
ATOM 2384 N N . TRP A 1 322 ? 25.428 21.485 -11.744 1.00 94.06 322 TRP A N 1
ATOM 2385 C CA . TRP A 1 322 ? 24.910 20.675 -12.846 1.00 94.06 322 TRP A CA 1
ATOM 2386 C C . TRP A 1 322 ? 24.990 21.397 -14.200 1.00 94.06 322 TRP A C 1
ATOM 2388 O O . TRP A 1 322 ? 25.359 20.776 -15.198 1.00 94.06 322 TRP A O 1
ATOM 2398 N N . LEU A 1 323 ? 24.693 22.700 -14.234 1.00 96.81 323 LEU A N 1
ATOM 2399 C CA . LEU A 1 323 ? 24.839 23.543 -15.421 1.00 96.81 323 LEU A CA 1
ATOM 2400 C C . LEU A 1 323 ? 26.295 23.570 -15.902 1.00 96.81 323 LEU A C 1
ATOM 2402 O O . LEU A 1 323 ? 26.531 23.356 -17.088 1.00 96.81 323 LEU A O 1
ATOM 2406 N N . ASP A 1 324 ? 27.256 23.774 -15.002 1.00 96.31 324 ASP A N 1
ATOM 2407 C CA . ASP A 1 324 ? 28.683 23.813 -15.346 1.00 96.31 324 ASP A CA 1
ATOM 2408 C C . ASP A 1 324 ? 29.145 22.486 -15.965 1.00 96.31 324 ASP A C 1
ATOM 2410 O O . ASP A 1 324 ? 29.799 22.471 -17.010 1.00 96.31 324 ASP A O 1
ATOM 2414 N N . ALA A 1 325 ? 28.726 21.360 -15.379 1.00 95.38 325 ALA A N 1
ATOM 2415 C CA . ALA A 1 325 ? 29.007 20.034 -15.923 1.00 95.38 325 ALA A CA 1
ATOM 2416 C C . ALA A 1 325 ? 28.371 19.823 -17.311 1.00 95.38 325 ALA A C 1
ATOM 2418 O O . ALA A 1 325 ? 29.007 19.263 -18.206 1.00 95.38 325 ALA A O 1
ATOM 2419 N N . ALA A 1 326 ? 27.135 20.290 -17.517 1.00 94.44 326 ALA A N 1
ATOM 2420 C CA . ALA A 1 326 ? 26.456 20.199 -18.808 1.00 94.44 326 ALA A CA 1
ATOM 2421 C C . ALA A 1 326 ? 27.131 21.073 -19.881 1.00 94.44 326 ALA A C 1
ATOM 2423 O O . ALA A 1 326 ? 27.276 20.630 -21.019 1.00 94.44 326 ALA A O 1
ATOM 2424 N N . VAL A 1 327 ? 27.599 22.276 -19.525 1.00 97.94 327 VAL A N 1
ATOM 2425 C CA . VAL A 1 327 ? 28.350 23.166 -20.430 1.00 97.94 327 VAL A CA 1
ATOM 2426 C C . VAL A 1 327 ? 29.692 22.547 -20.820 1.00 97.94 327 VAL A C 1
ATOM 2428 O O . VAL A 1 327 ? 30.053 22.572 -22.001 1.00 97.94 327 VAL A O 1
ATOM 2431 N N . ALA A 1 328 ? 30.408 21.964 -19.855 1.00 97.38 328 ALA A N 1
ATOM 2432 C CA . ALA A 1 328 ? 31.664 21.269 -20.113 1.00 97.38 328 ALA A CA 1
ATOM 2433 C C . ALA A 1 328 ? 31.458 20.094 -21.083 1.00 97.38 328 ALA A C 1
ATOM 2435 O O . ALA A 1 328 ? 32.154 20.012 -22.091 1.00 97.38 328 ALA A O 1
ATOM 2436 N N . ALA A 1 329 ? 30.447 19.252 -20.842 1.00 96.12 329 ALA A N 1
ATOM 2437 C CA . ALA A 1 329 ? 30.112 18.133 -21.724 1.00 96.12 329 ALA A CA 1
ATOM 2438 C C . ALA A 1 329 ? 29.672 18.596 -23.126 1.00 96.12 329 ALA A C 1
ATOM 2440 O O . ALA A 1 329 ? 30.116 18.050 -24.129 1.00 96.12 329 ALA A O 1
ATOM 2441 N N . ALA A 1 330 ? 28.848 19.641 -23.230 1.00 97.19 330 ALA A N 1
ATOM 2442 C CA . ALA A 1 330 ? 28.417 20.165 -24.529 1.00 97.19 330 ALA A CA 1
ATOM 2443 C C . ALA A 1 330 ? 29.590 20.694 -25.376 1.00 97.19 330 ALA A C 1
ATOM 2445 O O . ALA A 1 330 ? 29.521 20.681 -26.605 1.00 97.19 330 ALA A O 1
ATOM 2446 N N . SER A 1 331 ? 30.669 21.131 -24.721 1.00 96.88 331 SER A N 1
ATOM 2447 C CA . SER A 1 331 ? 31.863 21.689 -25.364 1.00 96.88 331 SER A CA 1
ATOM 2448 C C . SER A 1 331 ? 32.978 20.660 -25.590 1.00 96.88 331 SER A C 1
ATOM 2450 O O . SER A 1 331 ? 33.995 21.008 -26.188 1.00 96.88 331 SER A O 1
ATOM 2452 N N . ASP A 1 332 ? 32.820 19.416 -25.128 1.00 97.50 332 ASP A N 1
ATOM 2453 C CA . ASP A 1 332 ? 33.864 18.391 -25.203 1.00 97.50 332 ASP A CA 1
ATOM 2454 C C . ASP A 1 332 ? 33.960 17.788 -26.624 1.00 97.50 332 ASP A C 1
ATOM 2456 O O . ASP A 1 332 ? 33.043 17.084 -27.076 1.00 97.50 332 ASP A O 1
ATOM 2460 N N . PRO A 1 333 ? 35.065 18.018 -27.363 1.00 97.69 333 PRO A N 1
ATOM 2461 C CA . PRO A 1 333 ? 35.237 17.456 -28.699 1.00 97.69 333 PRO A CA 1
ATOM 2462 C C . PRO A 1 333 ? 35.369 15.925 -28.693 1.00 97.69 333 PRO A C 1
ATOM 2464 O O . PRO A 1 333 ? 35.119 15.306 -29.727 1.00 97.69 333 PRO A O 1
ATOM 2467 N N . GLY A 1 334 ? 35.731 15.318 -27.556 1.00 97.38 334 GLY A N 1
ATOM 2468 C CA . GLY A 1 334 ? 35.869 13.872 -27.387 1.00 97.38 334 GLY A CA 1
ATOM 2469 C C . GLY A 1 334 ? 34.543 13.117 -27.275 1.00 97.38 334 GLY A C 1
ATOM 2470 O O . GLY A 1 334 ? 34.522 11.903 -27.474 1.00 97.38 334 GLY A O 1
ATOM 2471 N N . LEU A 1 335 ? 33.432 13.809 -27.002 1.00 96.38 335 LEU A N 1
ATOM 2472 C CA . LEU A 1 335 ? 32.100 13.204 -26.973 1.00 96.38 335 LEU A CA 1
ATOM 2473 C C . LEU A 1 335 ? 31.507 13.042 -28.377 1.00 96.38 335 LEU A C 1
ATOM 2475 O O . LEU A 1 335 ? 31.848 13.766 -29.319 1.00 96.38 335 LEU A O 1
ATOM 2479 N N . SER A 1 336 ? 30.581 12.091 -28.524 1.00 97.62 336 SER A N 1
ATOM 2480 C CA . SER A 1 336 ? 29.871 11.916 -29.789 1.00 97.62 336 SER A CA 1
ATOM 2481 C C . SER A 1 336 ? 28.994 13.145 -30.099 1.00 97.62 336 SER A C 1
ATOM 2483 O O . SER A 1 336 ? 28.565 13.854 -29.183 1.00 97.62 336 SER A O 1
ATOM 2485 N N . PRO A 1 337 ? 28.679 13.423 -31.380 1.00 97.44 337 PRO A N 1
ATOM 2486 C CA . PRO A 1 337 ? 27.772 14.516 -31.733 1.00 97.44 337 PRO A CA 1
ATOM 2487 C C . PRO A 1 337 ? 26.402 14.425 -31.045 1.00 97.44 337 PRO A C 1
ATOM 2489 O O . PRO A 1 337 ? 25.836 15.458 -30.699 1.00 97.44 337 PRO A O 1
ATOM 2492 N N . HIS A 1 338 ? 25.898 13.206 -30.827 1.00 94.56 338 HIS A N 1
ATOM 2493 C CA . HIS A 1 338 ? 24.642 12.961 -30.121 1.00 94.56 338 HIS A CA 1
ATOM 2494 C C . HIS A 1 338 ? 24.746 13.350 -28.640 1.00 94.56 338 HIS A C 1
ATOM 2496 O O . HIS A 1 338 ? 23.941 14.136 -28.154 1.00 94.56 338 HIS A O 1
ATOM 2502 N N . ASP A 1 339 ? 25.785 12.888 -27.939 1.00 93.12 339 ASP A N 1
ATOM 2503 C CA . ASP A 1 339 ? 25.969 13.184 -26.509 1.00 93.12 339 ASP A CA 1
ATOM 2504 C C . ASP A 1 339 ? 26.168 14.683 -26.246 1.00 93.12 339 ASP A C 1
ATOM 2506 O O . ASP A 1 339 ? 25.705 15.214 -25.231 1.00 93.12 339 ASP A O 1
ATOM 2510 N N . ARG A 1 340 ? 26.827 15.390 -27.175 1.00 97.62 340 ARG A N 1
ATOM 2511 C CA . ARG A 1 340 ? 26.940 16.854 -27.127 1.00 97.62 340 ARG A CA 1
ATOM 2512 C C . ARG A 1 340 ? 25.593 17.549 -27.309 1.00 97.62 340 ARG A C 1
ATOM 2514 O O . ARG A 1 340 ? 25.344 18.537 -26.622 1.00 97.62 340 ARG A O 1
ATOM 2521 N N . ALA A 1 341 ? 24.737 17.054 -28.205 1.00 93.50 341 ALA A N 1
ATOM 2522 C CA . ALA A 1 341 ? 23.389 17.592 -28.390 1.00 93.50 341 ALA A CA 1
ATOM 2523 C C . ALA A 1 341 ? 22.540 17.399 -27.120 1.00 93.50 341 ALA A C 1
ATOM 2525 O O . ALA A 1 341 ? 21.979 18.365 -26.609 1.00 93.50 341 ALA A O 1
ATOM 2526 N N . ASP A 1 342 ? 22.570 16.205 -26.521 1.00 87.69 342 ASP A N 1
ATOM 2527 C CA . ASP A 1 342 ? 21.895 15.928 -25.245 1.00 87.69 342 ASP A CA 1
ATOM 2528 C C . ASP A 1 342 ? 22.439 16.794 -24.093 1.00 87.69 342 ASP A C 1
ATOM 2530 O O . ASP A 1 342 ? 21.713 17.207 -23.183 1.00 87.69 342 ASP A O 1
ATOM 2534 N N . ALA A 1 343 ? 23.747 17.067 -24.076 1.00 93.12 343 ALA A N 1
ATOM 2535 C CA . ALA A 1 343 ? 24.345 17.995 -23.119 1.00 93.12 343 ALA A CA 1
ATOM 2536 C C . ALA A 1 343 ? 23.870 19.441 -23.347 1.00 93.12 343 ALA A C 1
ATOM 2538 O O . ALA A 1 343 ? 23.556 20.129 -22.375 1.00 93.12 343 ALA A O 1
ATOM 2539 N N . ALA A 1 344 ? 23.746 19.885 -24.601 1.00 95.56 344 ALA A N 1
ATOM 2540 C CA . ALA A 1 344 ? 23.229 21.209 -24.937 1.00 95.56 344 ALA A CA 1
ATOM 2541 C C . ALA A 1 344 ? 21.767 21.396 -24.491 1.00 95.56 344 ALA A C 1
ATOM 2543 O O . ALA A 1 344 ? 21.433 22.429 -23.905 1.00 95.56 344 ALA A O 1
ATOM 2544 N N . ASP A 1 345 ? 20.916 20.382 -24.657 1.00 91.88 345 ASP A N 1
ATOM 2545 C CA . ASP A 1 345 ? 19.535 20.420 -24.160 1.00 91.88 345 ASP A CA 1
ATOM 2546 C C . ASP A 1 345 ? 19.483 20.518 -22.628 1.00 91.88 345 ASP A C 1
ATOM 2548 O O . ASP A 1 345 ? 18.712 21.302 -22.062 1.00 91.88 345 ASP A O 1
ATOM 2552 N N . ARG A 1 346 ? 20.366 19.790 -21.931 1.00 92.94 346 ARG A N 1
ATOM 2553 C CA . ARG A 1 346 ? 20.508 19.897 -20.469 1.00 92.94 346 ARG A CA 1
ATOM 2554 C C . ARG A 1 346 ? 20.947 21.294 -20.027 1.00 92.94 346 ARG A C 1
ATOM 2556 O O . ARG A 1 346 ? 20.443 21.777 -19.015 1.00 92.94 346 ARG A O 1
ATOM 2563 N N . VAL A 1 347 ? 21.811 21.978 -20.786 1.00 96.94 347 VAL A N 1
ATOM 2564 C CA . VAL A 1 347 ? 22.192 23.380 -20.516 1.00 96.94 347 VAL A CA 1
ATOM 2565 C C . VAL A 1 347 ? 20.970 24.302 -20.549 1.00 96.94 347 VAL A C 1
ATOM 2567 O O . VAL A 1 347 ? 20.823 25.150 -19.665 1.00 96.94 347 VAL A O 1
ATOM 2570 N N . VAL A 1 348 ? 20.076 24.142 -21.532 1.00 95.50 348 VAL A N 1
ATOM 2571 C CA . VAL A 1 348 ? 18.846 24.949 -21.632 1.00 95.50 348 VAL A CA 1
ATOM 2572 C C . VAL A 1 348 ? 17.950 24.712 -20.414 1.00 95.50 348 VAL A C 1
ATOM 2574 O O . VAL A 1 348 ? 17.589 25.668 -19.724 1.00 95.50 348 VAL A O 1
ATOM 2577 N N . GLN A 1 349 ? 17.678 23.448 -20.080 1.00 89.69 349 GLN A N 1
ATOM 2578 C CA . GLN A 1 349 ? 16.839 23.086 -18.930 1.00 89.69 349 GLN A CA 1
ATOM 2579 C C . GLN A 1 349 ? 17.417 23.597 -17.599 1.00 89.69 349 GLN A C 1
ATOM 2581 O O . GLN A 1 349 ? 16.689 24.123 -16.752 1.00 89.69 349 GLN A O 1
ATOM 2586 N N . ALA A 1 350 ? 18.736 23.482 -17.413 1.00 91.88 350 ALA A N 1
ATOM 2587 C CA . ALA A 1 350 ? 19.426 23.958 -16.219 1.00 91.88 350 ALA A CA 1
ATOM 2588 C C . ALA A 1 350 ? 19.299 25.478 -16.048 1.00 91.88 350 ALA A C 1
ATOM 2590 O O . ALA A 1 350 ? 19.007 25.951 -14.948 1.00 91.88 350 ALA A O 1
ATOM 2591 N N . ARG A 1 351 ? 19.447 26.246 -17.136 1.00 97.50 351 ARG A N 1
ATOM 2592 C CA . ARG A 1 351 ? 19.291 27.710 -17.124 1.00 97.50 351 ARG A CA 1
ATOM 2593 C C . ARG A 1 351 ? 17.876 28.137 -16.756 1.00 97.50 351 ARG A C 1
ATOM 2595 O O . ARG A 1 351 ? 17.707 29.029 -15.925 1.00 97.50 351 ARG A O 1
ATOM 2602 N N . GLU A 1 352 ? 16.862 27.494 -17.330 1.00 93.88 352 GLU A N 1
ATOM 2603 C CA . GLU A 1 352 ? 15.462 27.788 -17.007 1.00 93.88 352 GLU A CA 1
ATOM 2604 C C . GLU A 1 352 ? 15.155 27.516 -15.532 1.00 93.88 352 GLU A C 1
ATOM 2606 O O . GLU A 1 352 ? 14.553 28.352 -14.846 1.00 93.88 352 GLU A O 1
ATOM 2611 N N . ARG A 1 353 ? 15.622 26.371 -15.019 1.00 94.12 353 ARG A N 1
ATOM 2612 C CA . ARG A 1 353 ? 15.436 25.997 -13.617 1.00 94.12 353 ARG A CA 1
ATOM 2613 C C . ARG A 1 353 ? 16.162 26.950 -12.671 1.00 94.12 353 ARG A C 1
ATOM 2615 O O . ARG A 1 353 ? 15.575 27.359 -11.668 1.00 94.12 353 ARG A O 1
ATOM 2622 N N . LEU A 1 354 ? 17.398 27.333 -12.993 1.00 96.69 354 LEU A N 1
ATOM 2623 C CA . LEU A 1 354 ? 18.183 28.290 -12.213 1.00 96.69 354 LEU A CA 1
ATOM 2624 C C . LEU A 1 354 ? 17.473 29.649 -12.135 1.00 96.69 354 LEU A C 1
ATOM 2626 O O . LEU A 1 354 ? 17.275 30.177 -11.041 1.00 96.69 354 LEU A O 1
ATOM 2630 N N . ALA A 1 355 ? 16.993 30.164 -13.272 1.00 95.62 355 ALA A N 1
ATOM 2631 C CA . ALA A 1 355 ? 16.248 31.420 -13.327 1.00 95.62 355 ALA A CA 1
ATOM 2632 C C . ALA A 1 355 ? 14.941 31.359 -12.516 1.00 95.62 355 ALA A C 1
ATOM 2634 O O . ALA A 1 355 ? 14.554 32.334 -11.870 1.00 95.62 355 ALA A O 1
ATOM 2635 N N . GLN A 1 356 ? 14.250 30.213 -12.515 1.00 93.69 356 GLN A N 1
ATOM 2636 C CA . GLN A 1 356 ? 13.063 30.008 -11.685 1.00 93.69 356 GLN A CA 1
ATOM 2637 C C . GLN A 1 356 ? 13.393 30.069 -10.187 1.00 93.69 356 GLN A C 1
ATOM 2639 O O . GLN A 1 356 ? 12.704 30.773 -9.449 1.00 93.69 356 GLN A O 1
ATOM 2644 N N . LEU A 1 357 ? 14.436 29.362 -9.743 1.00 93.00 357 LEU A N 1
ATOM 2645 C CA . LEU A 1 357 ? 14.852 29.338 -8.337 1.00 93.00 357 LEU A CA 1
ATOM 2646 C C . LEU A 1 357 ? 15.319 30.718 -7.858 1.00 93.00 357 LEU A C 1
ATOM 2648 O O . LEU A 1 357 ? 14.965 31.138 -6.758 1.00 93.00 357 LEU A O 1
ATOM 2652 N N . GLN A 1 358 ? 16.046 31.458 -8.699 1.00 95.25 358 GLN A N 1
ATOM 2653 C CA . GLN A 1 358 ? 16.472 32.828 -8.402 1.00 95.25 358 GLN A CA 1
ATOM 2654 C C . GLN A 1 358 ? 15.282 33.779 -8.231 1.00 95.25 358 GLN A C 1
ATOM 2656 O O . GLN A 1 358 ? 15.254 34.550 -7.274 1.00 95.25 358 GLN A O 1
ATOM 2661 N N . ARG A 1 359 ? 14.254 33.685 -9.090 1.00 95.31 359 ARG A N 1
ATOM 2662 C CA . ARG A 1 359 ? 13.008 34.457 -8.914 1.00 95.31 359 ARG A CA 1
ATOM 2663 C C . ARG A 1 359 ? 12.306 34.123 -7.598 1.00 95.31 359 ARG A C 1
ATOM 2665 O O . ARG A 1 359 ? 11.788 35.018 -6.941 1.00 95.31 359 ARG A O 1
ATOM 2672 N N . GLN A 1 360 ? 12.288 32.851 -7.198 1.00 91.62 360 GLN A N 1
ATOM 2673 C CA . GLN A 1 360 ? 11.695 32.443 -5.920 1.00 91.62 360 GLN A CA 1
ATOM 2674 C C . GLN A 1 360 ? 12.475 32.977 -4.717 1.00 91.62 360 GLN A C 1
ATOM 2676 O O . GLN A 1 360 ? 11.856 33.385 -3.739 1.00 91.62 360 GLN A O 1
ATOM 2681 N N . LEU A 1 361 ? 13.808 32.993 -4.791 1.00 94.44 361 LEU A N 1
ATOM 2682 C CA . LEU A 1 361 ? 14.655 33.557 -3.743 1.00 94.44 361 LEU A CA 1
ATOM 2683 C C . LEU A 1 361 ? 14.436 35.071 -3.599 1.00 94.44 361 LEU A C 1
ATOM 2685 O O . LEU A 1 361 ? 14.247 35.539 -2.481 1.00 94.44 361 LEU A O 1
ATOM 2689 N N . ALA A 1 362 ? 14.363 35.805 -4.714 1.00 93.88 362 ALA A N 1
ATOM 2690 C CA . ALA A 1 362 ? 14.081 37.243 -4.706 1.00 93.88 362 ALA A CA 1
ATOM 2691 C C . ALA A 1 362 ? 12.738 37.569 -4.026 1.00 93.88 362 ALA A C 1
ATOM 2693 O O . ALA A 1 362 ? 12.676 38.438 -3.165 1.00 93.88 362 ALA A O 1
ATOM 2694 N N . LEU A 1 363 ? 11.685 36.796 -4.319 1.00 91.19 363 LEU A N 1
ATOM 2695 C CA . LEU A 1 363 ? 10.370 36.957 -3.680 1.00 91.19 363 LEU A CA 1
ATOM 2696 C C . LEU A 1 363 ? 10.369 36.690 -2.165 1.00 91.19 363 LEU A C 1
ATOM 2698 O O . LEU A 1 363 ? 9.443 37.118 -1.476 1.00 91.19 363 LEU A O 1
ATOM 2702 N N . ILE A 1 364 ? 11.339 35.927 -1.650 1.00 89.00 364 ILE A N 1
ATOM 2703 C CA . ILE A 1 364 ? 11.501 35.697 -0.208 1.00 89.00 364 ILE A CA 1
ATOM 2704 C C . ILE A 1 364 ? 12.283 36.840 0.430 1.00 89.00 364 ILE A C 1
ATOM 2706 O O . ILE A 1 364 ? 11.908 37.258 1.515 1.00 89.00 364 ILE A O 1
ATOM 2710 N N . ASP A 1 365 ? 13.332 37.336 -0.229 1.00 88.81 365 ASP A N 1
ATOM 2711 C CA . ASP A 1 365 ? 14.159 38.431 0.292 1.00 88.81 365 ASP A CA 1
ATOM 2712 C C . ASP A 1 365 ? 13.409 39.789 0.296 1.00 88.81 365 ASP A C 1
ATOM 2714 O O . ASP A 1 365 ? 13.781 40.689 1.043 1.00 88.81 365 ASP A O 1
ATOM 2718 N N . GLU A 1 366 ? 12.335 39.938 -0.492 1.00 90.69 366 GLU A N 1
ATOM 2719 C CA . GLU A 1 366 ? 11.443 41.116 -0.492 1.00 90.69 366 GLU A CA 1
ATOM 2720 C C . GLU A 1 366 ? 10.394 41.133 0.643 1.00 90.69 366 GLU A C 1
ATOM 2722 O O . GLU A 1 366 ? 9.698 42.138 0.813 1.00 90.69 366 GLU A O 1
ATOM 2727 N N . ARG A 1 367 ? 10.237 40.036 1.394 1.00 81.75 367 ARG A N 1
ATOM 2728 C CA . ARG A 1 367 ? 9.266 39.902 2.497 1.00 81.75 367 ARG A CA 1
ATOM 2729 C C . ARG A 1 367 ? 9.928 40.057 3.854 1.00 81.75 367 ARG A C 1
ATOM 2731 O O . ARG A 1 367 ? 9.259 40.639 4.737 1.00 81.75 367 ARG A O 1
#

Foldseek 3Di:
DDDDDDDPVVPPVVVVVVVVPPPPPPPPPPDPPLLNLLCLLLVLLVQCPDPDPVSVVVSLQVLLVSLQDLVSCVSNVPDLLPRDPSSLVSNLVSNLSNLVPAWFWAQQFDWPFDDQQATFTQDHHCPWQQVVPDDHGKGWQDKQNHGLGPPDDPDRSCLVVLLQRRLDDAQAWIWTWIADPNDIDIDTGHTHTQVPHPDRDDQDPLSSVSSSQNNCVVSVNHCVSVPPPPPPDDPPNDDDDDDDDDDPCSPDDPPVPPPPPDDDDPDDDDDDDDDPDPDDDQDFDFDDDVPDTDGPRPPPPPLPPCQDLVNLVVVLVVLVVQLVVLVCQLPDPPDDPVSNVVSVVSNVVSVVVNVVSVVSSVVVVVD

Nearest PDB structures (foldseek):
  9had-assembly1_A  TM=8.054E-01  e=1.324E+00  Dermatophagoides farinae
  9had-assembly2_B  TM=8.155E-01  e=1.805E+00  Dermatophagoides farinae
  3mq1-assembly1_A  TM=8.866E-01  e=7.683E+00  Dermatophagoides pteronyssinus
  5goe-assembly1_A  TM=7.225E-01  e=5.633E+00  Homo sapiens

Solvent-accessible surface area (backbone atoms only — not comparable to full-atom values): 22137 Å² total; per-residue (Å²): 143,83,88,82,80,86,73,82,77,68,68,64,62,60,61,60,60,64,65,69,72,68,71,67,77,67,72,73,72,76,70,72,51,69,68,58,48,15,52,49,53,36,53,33,57,58,32,34,66,44,93,48,68,69,51,22,51,52,26,30,50,52,47,28,74,67,63,71,48,71,66,45,39,56,68,30,68,58,57,68,86,76,45,52,74,65,30,45,53,41,51,50,51,19,48,47,54,36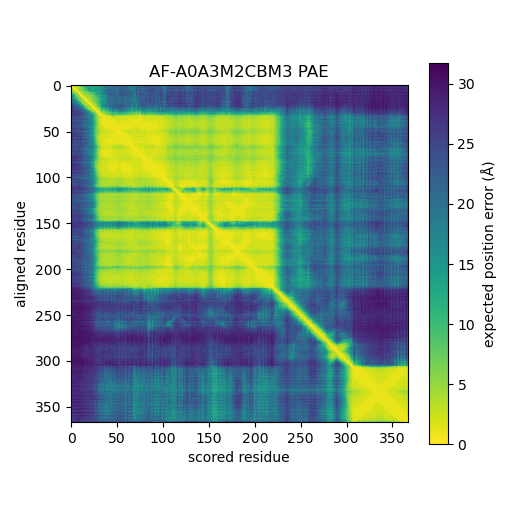,60,72,75,45,80,34,17,22,61,44,66,42,70,72,53,59,49,85,72,12,31,31,28,59,37,54,39,79,91,26,59,21,43,82,75,53,56,61,67,29,27,37,32,26,51,77,87,39,72,43,57,77,81,61,92,90,59,69,59,52,50,71,57,51,26,50,46,45,37,38,55,50,66,42,68,47,46,31,32,33,34,49,96,88,43,78,46,79,47,74,38,40,24,28,50,33,85,76,42,94,81,59,76,82,84,44,73,64,50,50,56,52,5,47,55,48,33,31,50,75,69,69,59,49,67,73,71,71,66,68,62,73,74,71,77,59,96,79,80,78,84,87,82,78,84,80,75,86,66,86,59,87,81,62,74,82,77,69,84,69,68,86,86,71,76,91,68,99,65,85,85,87,73,87,82,84,85,88,66,99,70,84,82,83,69,69,57,74,53,82,50,96,96,47,83,51,78,50,74,59,68,70,74,77,70,72,72,88,64,49,70,70,56,51,52,54,48,45,54,52,41,50,55,51,28,53,53,22,51,52,46,40,68,39,83,90,50,54,75,64,58,22,50,58,20,47,53,45,33,54,55,33,52,55,52,44,54,50,51,52,55,55,50,52,65,54,76,76,107

Radius of gyration: 30.29 Å; Cα contacts (8 Å, |Δi|>4): 380; chains: 1; bounding box: 82×108×62 Å

Secondary structure (DSSP, 8-state):
--PPPPPGGGTTHHHHHTTSS---------PPPHHHHHHHHHHHHHHTT-SSHHHHHHHHHHHHHHT--HHHHHHTT--GGGS-HHHHHHHHHHHHHHHHHSPPEE--EEEEEEETTEEEEEEE-TTSGGGGT--TT-EEEEETTEE----STT--TTHHHHHHHHHSPTT-EEEEEEEETTEEEEEEEE-EEGGG-TTPPP--HHHHHHHHHHHHHHTT--GGGTT-S--PPPTT----PPPPP----TT--------TT----------------SS-----EEEEETTEEEEE------------HHHHHHHHHHHHHHHHHHHHHHT-TTS-HHHHHHHHHHHHHHHHHHHHHHHHHHHHHT-

Sequence (367 aa):
MTRRTPSPRLALVALVAALANLSASAPAGAQPDAASRASEVRRLVDQLGADTFSSREAATRALAEMRVGPADLSAAGVEIASLSAEQRARLESALFEQFASTSRAGLGVQFDGAFASGVRLSRVIPEFPAAAVLMPGDVVERADGAPLTLTGVGTQPWLPLRYRILSHDPGETMPMVIRRGGRRLTVDVPLGRYEDLGNAQPVSDRDLAAAWSYRLQRMGLTLRDAGRLAATPTADGQSVWVPMPNADQTGLRPETGLIPGGRGGNRAPRRRAELAGAGRATSTQIVLRPGQAQVRVIQPQAVPQNMSRASLVRQIEQVSAWLDAAVAAASDPGLSPHDRADAADRVVQARERLAQLQRQLALIDER

Mean predicted aligned error: 15.95 Å